Protein AF-A0A4R2RS10-F1 (afdb_monomer_lite)

Secondary structure (DSSP, 8-state):
-----------------------TTSPEEEEEPTT-SEEEEEEEE-SEEEEEEEEE--SS--EEEEEEETTEEEEEEEE-TT-EEEEEEEESS-EEEEEEEEESSTT---EEEEEEE---S-EEEEE-TT-SEEEEEEEEEEEEEEEEEEE-SSGGGTTEEEEEEETTS-EEEEEE--SSPEEEEEEEEEEEEEEEEE--TT---EEEEEEEGGGT--TT-

pLDDT: mean 74.83, std 20.36, range [26.73, 95.56]

Sequence (221 aa):
MLKKLSVTFAFALAVSSLGSMVLAADPIGTELGMNEKEHTEQVFIRGGEYDLKVKNDSFRSDVEYFIESNGVKVAEGKIQRGSSTTVSKTFKDRGRYTLGLRCVEDRGCKGAMTLTPTEQWDRWIEIGQGQKEHTENVFLRKDNYTVKVDSDGFGFRNKLKYFIADKDGKKIEEGEVGRDTKVITRELNGNYQFGLSCESERGCRGHMTIKGEHDGWGPNQ

Organism: NCBI:txid1544746

Foldseek 3Di:
DDDDDDDDDDDPDPPPPPPPPAQQQDWDKDKFDFQRQKDKDKDWDQFAKWKKKKAWQAPPFKKKKFKDDPNHTPDIDIGDHRDMDIDMDTDHDTGIMMIMMGTPDSRTTIMMITIGHPDDFKDKWKDDWPDFKDKDKDADAFAKKKKKKAFPQFAQVFFKKKFKAPPVRHTPDMDTHHHDIDIDIDGDHGIIMIMIGTPGPRGTIIMMIMGGCSPPPPPPD

Radius of gyration: 25.49 Å; chains: 1; bounding box: 60×58×73 Å

Structure (mmCIF, N/CA/C/O backbone):
data_AF-A0A4R2RS10-F1
#
_entry.id   AF-A0A4R2RS10-F1
#
loop_
_atom_site.group_PDB
_atom_site.id
_atom_site.type_symbol
_atom_site.label_atom_id
_atom_site.label_alt_id
_atom_site.label_comp_id
_atom_site.label_asym_id
_atom_site.label_entity_id
_atom_site.label_seq_id
_atom_site.pdbx_PDB_ins_code
_atom_site.Cartn_x
_atom_site.Cartn_y
_atom_site.Cartn_z
_atom_site.occupancy
_atom_site.B_iso_or_equiv
_atom_site.auth_seq_id
_atom_site.auth_comp_id
_atom_site.auth_asym_id
_atom_site.auth_atom_id
_atom_site.pdbx_PDB_model_num
ATOM 1 N N . MET A 1 1 ? 37.337 -45.445 -37.943 1.00 40.81 1 MET A N 1
ATOM 2 C CA . MET A 1 1 ? 36.748 -44.096 -38.095 1.00 40.81 1 MET A CA 1
ATOM 3 C C . MET A 1 1 ? 35.495 -44.026 -37.236 1.00 40.81 1 MET A C 1
ATOM 5 O O . MET A 1 1 ? 34.593 -44.830 -37.436 1.00 40.81 1 MET A O 1
ATOM 9 N N . LEU A 1 2 ? 35.503 -43.186 -36.197 1.00 31.34 2 LEU A N 1
ATOM 10 C CA . LEU A 1 2 ? 34.430 -43.108 -35.200 1.00 31.34 2 LEU A CA 1
ATOM 11 C C . LEU A 1 2 ? 33.164 -42.436 -35.762 1.00 31.34 2 LEU A C 1
ATOM 13 O O . LEU A 1 2 ? 33.237 -41.436 -36.470 1.00 31.34 2 LEU A O 1
ATOM 17 N N . LYS A 1 3 ? 32.019 -43.014 -35.381 1.00 37.22 3 LYS A N 1
ATOM 18 C CA . LYS A 1 3 ? 30.633 -42.606 -35.650 1.00 37.22 3 LYS A CA 1
ATOM 19 C C . LYS A 1 3 ? 30.328 -41.184 -35.158 1.00 37.22 3 LYS A C 1
ATOM 21 O O . LYS A 1 3 ? 30.739 -40.817 -34.061 1.00 37.22 3 LYS A O 1
ATOM 26 N N . LYS A 1 4 ? 29.449 -40.472 -35.869 1.00 28.41 4 LYS A N 1
ATOM 27 C CA . LYS A 1 4 ? 28.531 -39.504 -35.249 1.00 28.41 4 LYS A CA 1
ATOM 28 C C . LYS A 1 4 ? 27.101 -39.817 -35.689 1.00 28.41 4 LYS A C 1
ATOM 30 O O . LYS A 1 4 ? 26.696 -39.495 -36.799 1.00 28.41 4 LYS A O 1
ATOM 35 N N . LEU A 1 5 ? 26.376 -40.500 -34.800 1.00 29.61 5 LEU A N 1
ATOM 36 C CA . LEU A 1 5 ? 24.917 -40.489 -34.763 1.00 29.61 5 LEU A CA 1
ATOM 37 C C . LEU A 1 5 ? 24.488 -39.048 -34.465 1.00 29.61 5 LEU A C 1
ATOM 39 O O . LEU A 1 5 ? 24.917 -38.487 -33.458 1.00 29.61 5 LEU A O 1
ATOM 43 N N . SER A 1 6 ? 23.648 -38.466 -35.316 1.00 29.27 6 SER A N 1
ATOM 44 C CA . SER A 1 6 ? 22.924 -37.247 -34.967 1.00 29.27 6 SER A CA 1
ATOM 45 C C . SER A 1 6 ? 21.703 -37.664 -34.152 1.00 29.27 6 SER A C 1
ATOM 47 O O . SER A 1 6 ? 20.766 -38.249 -34.690 1.00 29.27 6 SER A O 1
ATOM 49 N N . VAL A 1 7 ? 21.760 -37.461 -32.837 1.00 29.22 7 VAL A N 1
ATOM 50 C CA . VAL A 1 7 ? 20.618 -37.651 -31.939 1.00 29.22 7 VAL A CA 1
ATOM 51 C C . VAL A 1 7 ? 19.905 -36.309 -31.836 1.00 29.22 7 VAL A C 1
ATOM 53 O O . VAL A 1 7 ? 20.446 -35.354 -31.283 1.00 29.22 7 VAL A O 1
ATOM 56 N N . THR A 1 8 ? 18.698 -36.230 -32.386 1.00 27.91 8 THR A N 1
ATOM 57 C CA . THR A 1 8 ? 17.794 -35.097 -32.189 1.00 27.91 8 THR A CA 1
ATOM 58 C C . THR A 1 8 ? 17.241 -35.166 -30.769 1.00 27.91 8 THR A C 1
ATOM 60 O O . THR A 1 8 ? 16.352 -35.963 -30.482 1.00 27.91 8 THR A O 1
ATOM 63 N N . PHE A 1 9 ? 17.775 -34.347 -29.865 1.00 27.00 9 PHE A N 1
ATOM 64 C CA . PHE A 1 9 ? 17.167 -34.119 -28.558 1.00 27.00 9 PHE A CA 1
ATOM 65 C C . PHE A 1 9 ? 16.122 -33.009 -28.682 1.00 27.00 9 PHE A C 1
ATOM 67 O O . PHE A 1 9 ? 16.456 -31.830 -28.776 1.00 27.00 9 PHE A O 1
ATOM 74 N N . ALA A 1 10 ? 14.846 -33.393 -28.678 1.00 28.94 10 ALA A N 1
ATOM 75 C CA . ALA A 1 10 ? 13.769 -32.482 -28.328 1.00 28.94 10 ALA A CA 1
ATOM 76 C C . ALA A 1 10 ? 13.825 -32.254 -26.810 1.00 28.94 10 ALA A C 1
ATOM 78 O O . ALA A 1 10 ? 13.489 -33.148 -26.038 1.00 28.94 10 ALA A O 1
ATOM 79 N N . PHE A 1 11 ? 14.266 -31.073 -26.381 1.00 28.12 11 PHE A N 1
ATOM 80 C CA . PHE A 1 11 ? 14.072 -30.608 -25.010 1.00 28.12 11 PHE A CA 1
ATOM 81 C C . PHE A 1 11 ? 12.975 -29.546 -25.014 1.00 28.12 11 PHE A C 1
ATOM 83 O O . PHE A 1 11 ? 13.225 -28.352 -25.150 1.00 28.12 11 PHE A O 1
ATOM 90 N N . ALA A 1 12 ? 11.733 -30.008 -24.874 1.00 31.78 12 ALA A N 1
ATOM 91 C CA . ALA A 1 12 ? 10.682 -29.194 -24.292 1.00 31.78 12 ALA A CA 1
ATOM 92 C C . ALA A 1 12 ? 10.922 -29.176 -22.777 1.00 31.78 12 ALA A C 1
ATOM 94 O O . ALA A 1 12 ? 10.564 -30.116 -22.073 1.00 31.78 12 ALA A O 1
ATOM 95 N N . LEU A 1 13 ? 11.565 -28.122 -22.279 1.00 26.73 13 LEU A N 1
ATOM 96 C CA . LEU A 1 13 ? 11.486 -27.750 -20.870 1.00 26.73 13 LEU A CA 1
ATOM 97 C C . LEU A 1 13 ? 10.638 -26.488 -20.788 1.00 26.73 13 LEU A C 1
ATOM 99 O O . LEU A 1 13 ? 11.136 -25.368 -20.850 1.00 26.73 13 LEU A O 1
ATOM 103 N N . ALA A 1 14 ? 9.331 -26.697 -20.648 1.00 28.53 14 ALA A N 1
ATOM 104 C CA . ALA A 1 14 ? 8.496 -25.738 -19.954 1.00 28.53 14 ALA A CA 1
ATOM 105 C C . ALA A 1 14 ? 8.989 -25.715 -18.503 1.00 28.53 14 ALA A C 1
ATOM 107 O O . ALA A 1 14 ? 8.623 -26.567 -17.695 1.00 28.53 14 ALA A O 1
ATOM 108 N N . VAL A 1 15 ? 9.876 -24.774 -18.183 1.00 27.42 15 VAL A N 1
ATOM 109 C CA . VAL A 1 15 ? 10.117 -24.413 -16.790 1.00 27.42 15 VAL A CA 1
ATOM 110 C C . VAL A 1 15 ? 8.890 -23.619 -16.371 1.00 27.42 15 VAL A C 1
ATOM 112 O O . VAL A 1 15 ? 8.816 -22.407 -16.548 1.00 27.42 15 VAL A O 1
ATOM 115 N N . SER A 1 16 ? 7.884 -24.322 -15.856 1.00 30.80 16 SER A N 1
ATOM 116 C CA . SER A 1 16 ? 6.945 -23.717 -14.927 1.00 30.80 16 SER A CA 1
ATOM 117 C C . SER A 1 16 ? 7.767 -23.339 -13.699 1.00 30.80 16 SER A C 1
ATOM 119 O O . SER A 1 16 ? 7.963 -24.168 -12.804 1.00 30.80 16 SER A O 1
ATOM 121 N N . SER A 1 17 ? 8.326 -22.127 -13.681 1.00 28.34 17 SER A N 1
ATOM 122 C CA . SER A 1 17 ? 8.802 -21.573 -12.427 1.00 28.34 17 SER A CA 1
ATOM 123 C C . SER A 1 17 ? 7.561 -21.443 -11.557 1.00 28.34 17 SER A C 1
ATOM 125 O O . SER A 1 17 ? 6.634 -20.680 -11.825 1.00 28.34 17 SER A O 1
ATOM 127 N N . LEU A 1 18 ? 7.505 -22.311 -10.552 1.00 27.84 18 LEU A N 1
ATOM 128 C CA . LEU A 1 18 ? 6.747 -22.070 -9.344 1.00 27.84 18 LEU A CA 1
ATOM 129 C C . LEU A 1 18 ? 7.094 -20.642 -8.942 1.00 27.84 18 LEU A C 1
ATOM 131 O O . LEU A 1 18 ? 8.232 -20.374 -8.559 1.00 27.84 18 LEU A O 1
ATOM 135 N N . GLY A 1 19 ? 6.155 -19.721 -9.156 1.00 27.72 19 GLY A N 1
ATOM 136 C CA . GLY A 1 19 ? 6.302 -18.355 -8.699 1.00 27.72 19 GLY A CA 1
ATOM 137 C C . GLY A 1 19 ? 6.546 -18.437 -7.206 1.00 27.72 19 GLY A C 1
ATOM 138 O O . GLY A 1 19 ? 5.650 -18.833 -6.459 1.00 27.72 19 GLY A O 1
ATOM 139 N N . SER A 1 20 ? 7.779 -18.146 -6.795 1.00 27.61 20 SER A N 1
ATOM 140 C CA . SER A 1 20 ? 8.106 -17.855 -5.411 1.00 27.61 20 SER A CA 1
ATOM 141 C C . SER A 1 20 ? 7.024 -16.910 -4.911 1.00 27.61 20 SER A C 1
ATOM 143 O O . SER A 1 20 ? 6.806 -15.853 -5.504 1.00 27.61 20 SER A O 1
ATOM 145 N N . MET A 1 21 ? 6.266 -17.329 -3.900 1.00 27.88 21 MET A N 1
ATOM 146 C CA . MET A 1 21 ? 5.293 -16.449 -3.269 1.00 27.88 21 MET A CA 1
ATOM 147 C C . MET A 1 21 ? 6.092 -15.368 -2.548 1.00 27.88 21 MET A C 1
ATOM 149 O O . MET A 1 21 ? 6.578 -15.576 -1.441 1.00 27.88 21 MET A O 1
ATOM 153 N N . VAL A 1 22 ? 6.292 -14.256 -3.249 1.00 30.61 22 VAL A N 1
ATOM 154 C CA . VAL A 1 22 ? 6.903 -13.026 -2.756 1.00 30.61 22 VAL A CA 1
ATOM 155 C C . VAL A 1 22 ? 6.091 -12.570 -1.538 1.00 30.61 22 VAL A C 1
ATOM 157 O O . VAL A 1 22 ? 4.871 -12.389 -1.637 1.00 30.61 22 VAL A O 1
ATOM 160 N N . LEU A 1 23 ? 6.742 -12.466 -0.374 1.00 30.64 23 LEU A N 1
ATOM 161 C CA . LEU A 1 23 ? 6.121 -11.953 0.847 1.00 30.64 23 LEU A CA 1
ATOM 162 C C . LEU A 1 23 ? 5.748 -10.482 0.617 1.00 30.64 23 LEU A C 1
ATOM 164 O O . LEU A 1 23 ? 6.397 -9.776 -0.144 1.00 30.64 23 LEU A O 1
ATOM 168 N N . ALA A 1 24 ? 4.677 -9.999 1.245 1.00 39.53 24 ALA A N 1
ATOM 169 C CA . ALA A 1 24 ? 4.054 -8.709 0.917 1.00 39.53 24 ALA A CA 1
ATOM 170 C C . ALA A 1 24 ? 4.913 -7.455 1.214 1.00 39.53 24 ALA A C 1
ATOM 172 O O . ALA A 1 24 ? 4.493 -6.349 0.875 1.00 39.53 24 ALA A O 1
ATOM 173 N N . ALA A 1 25 ? 6.103 -7.630 1.799 1.00 46.69 25 ALA A N 1
ATOM 174 C CA . ALA A 1 25 ? 7.108 -6.588 2.015 1.00 46.69 25 ALA A CA 1
ATOM 175 C C . ALA A 1 25 ? 8.283 -6.654 1.021 1.00 46.69 25 ALA A C 1
ATOM 177 O O . ALA A 1 25 ? 9.116 -5.747 0.997 1.00 46.69 25 ALA A O 1
ATOM 178 N N . ASP A 1 26 ? 8.371 -7.711 0.212 1.00 51.88 26 ASP A N 1
ATOM 179 C CA . ASP A 1 26 ? 9.492 -7.882 -0.694 1.00 51.88 26 ASP A CA 1
ATOM 180 C C . ASP A 1 26 ? 9.306 -6.994 -1.934 1.00 51.88 26 ASP A C 1
ATOM 182 O O . ASP A 1 26 ? 8.221 -6.967 -2.530 1.00 51.88 26 ASP A O 1
ATOM 186 N N . PRO A 1 27 ? 10.354 -6.263 -2.343 1.00 62.50 27 PRO A N 1
ATOM 187 C CA . PRO A 1 27 ? 10.334 -5.500 -3.576 1.00 62.50 27 PRO A CA 1
ATOM 188 C C . PRO A 1 27 ? 9.952 -6.398 -4.758 1.00 62.50 27 PRO A C 1
ATOM 190 O O . PRO A 1 27 ? 10.618 -7.395 -5.032 1.00 62.50 27 PRO A O 1
ATOM 193 N N . ILE A 1 28 ? 8.900 -6.025 -5.487 1.00 81.44 28 ILE A N 1
ATOM 194 C CA . ILE A 1 28 ? 8.504 -6.715 -6.717 1.00 81.44 28 ILE A CA 1
ATOM 195 C C . ILE A 1 28 ? 9.158 -5.974 -7.871 1.00 81.44 28 ILE A C 1
ATOM 197 O O . ILE A 1 28 ? 8.987 -4.766 -8.008 1.00 81.44 28 ILE A O 1
ATOM 201 N N . GLY A 1 29 ? 9.912 -6.657 -8.717 1.00 83.19 29 GLY A N 1
ATOM 202 C CA . GLY A 1 29 ? 10.703 -5.972 -9.723 1.00 83.19 29 GLY A CA 1
ATOM 203 C C . GLY A 1 29 ? 11.093 -6.865 -10.870 1.00 83.19 29 GLY A C 1
ATOM 204 O O . GLY A 1 29 ? 10.856 -8.060 -10.828 1.00 83.19 29 GLY A O 1
ATOM 205 N N . THR A 1 30 ? 11.688 -6.246 -11.877 1.00 87.38 30 THR A N 1
ATOM 206 C CA . THR A 1 30 ? 12.171 -6.910 -13.076 1.00 87.38 30 THR A CA 1
ATOM 207 C C . THR A 1 30 ? 13.555 -6.370 -13.423 1.00 87.38 30 THR A C 1
ATOM 209 O O . THR A 1 30 ? 13.845 -5.187 -13.199 1.00 87.38 30 THR A O 1
ATOM 212 N N . GLU A 1 31 ? 14.428 -7.224 -13.947 1.00 89.25 31 GLU A N 1
ATOM 213 C CA . GLU A 1 31 ? 15.798 -6.864 -14.309 1.00 89.25 31 GLU A CA 1
ATOM 214 C C . GLU A 1 31 ? 16.059 -7.157 -15.783 1.00 89.25 31 GLU A C 1
ATOM 216 O O . GLU A 1 31 ? 15.634 -8.175 -16.318 1.00 89.25 31 GLU A O 1
ATOM 221 N N . LEU A 1 32 ? 16.784 -6.252 -16.435 1.00 86.19 32 LEU A N 1
ATOM 222 C CA . LEU A 1 32 ? 17.225 -6.389 -17.816 1.00 86.19 32 LEU A CA 1
ATOM 223 C C . LEU A 1 32 ? 18.707 -6.770 -17.832 1.00 86.19 32 LEU A C 1
ATOM 225 O O . LEU A 1 32 ? 19.557 -6.021 -17.327 1.00 86.19 32 LEU A O 1
ATOM 229 N N . GLY A 1 33 ? 19.009 -7.935 -18.404 1.00 82.12 33 GLY A N 1
ATOM 230 C CA . GLY A 1 33 ? 20.357 -8.486 -18.485 1.00 82.12 33 GLY A CA 1
ATOM 231 C C . GLY A 1 33 ? 21.221 -7.841 -19.573 1.00 82.12 33 GLY A C 1
ATOM 232 O O . GLY A 1 33 ? 20.732 -7.269 -20.546 1.00 82.12 33 GLY A O 1
ATOM 233 N N . MET A 1 34 ? 22.549 -7.972 -19.447 1.00 76.06 34 MET A N 1
ATOM 234 C CA . MET A 1 34 ? 23.472 -7.492 -20.484 1.00 76.06 34 MET A CA 1
ATOM 235 C C . MET A 1 34 ? 23.189 -8.179 -21.827 1.00 76.06 34 MET A C 1
ATOM 237 O O . MET A 1 34 ? 23.193 -9.404 -21.913 1.00 76.06 34 MET A O 1
ATOM 241 N N . ASN A 1 35 ? 23.060 -7.369 -22.882 1.00 80.12 35 ASN A N 1
ATOM 242 C CA . ASN A 1 35 ? 22.734 -7.767 -24.263 1.00 80.12 35 ASN A CA 1
ATOM 243 C C . ASN A 1 35 ? 21.263 -8.140 -24.515 1.00 80.12 35 ASN A C 1
ATOM 245 O O . ASN A 1 35 ? 20.925 -8.484 -25.646 1.00 80.12 35 ASN A O 1
ATOM 249 N N . GLU A 1 36 ? 20.383 -8.018 -23.523 1.00 83.81 36 GLU A N 1
ATOM 250 C CA . GLU A 1 36 ? 18.942 -8.046 -23.760 1.00 83.81 36 GLU A CA 1
ATOM 251 C C . GLU A 1 36 ? 18.479 -6.662 -24.218 1.00 83.81 36 GLU A C 1
ATOM 253 O O . GLU A 1 36 ? 18.879 -5.650 -23.648 1.00 83.81 36 GLU A O 1
ATOM 258 N N . LYS A 1 37 ? 17.662 -6.604 -25.274 1.00 87.94 37 LYS A N 1
ATOM 259 C CA . LYS A 1 37 ? 17.101 -5.340 -25.776 1.00 87.94 37 LYS A CA 1
ATOM 260 C C . LYS A 1 37 ? 15.878 -4.906 -24.976 1.00 87.94 37 LYS A C 1
ATOM 262 O O . LYS A 1 37 ? 15.651 -3.712 -24.808 1.00 87.94 37 LYS A O 1
ATOM 267 N N . GLU A 1 38 ? 15.102 -5.869 -24.501 1.00 92.00 38 GLU A N 1
ATOM 268 C CA . GLU A 1 38 ? 13.868 -5.653 -23.761 1.00 92.00 38 GLU A CA 1
ATOM 269 C C . GLU A 1 38 ? 13.595 -6.862 -22.869 1.00 92.00 38 GLU A C 1
ATOM 271 O O . GLU A 1 38 ? 13.867 -7.996 -23.267 1.00 92.00 38 GLU A O 1
ATOM 276 N N . HIS A 1 39 ? 13.062 -6.610 -21.679 1.00 92.94 39 HIS A N 1
ATOM 277 C CA . HIS A 1 39 ? 12.635 -7.635 -20.740 1.00 92.94 39 HIS A CA 1
ATOM 278 C C . HIS A 1 39 ? 11.341 -7.185 -20.070 1.00 92.94 39 HIS A C 1
ATOM 280 O O . HIS A 1 39 ? 11.181 -6.010 -19.725 1.00 92.94 39 HIS A O 1
ATOM 286 N N . THR A 1 40 ? 10.415 -8.127 -19.905 1.00 93.44 40 THR A N 1
ATOM 287 C CA . THR A 1 40 ? 9.107 -7.873 -19.306 1.00 93.44 40 THR A CA 1
ATOM 288 C C . THR A 1 40 ? 8.734 -8.964 -18.325 1.00 93.44 40 THR A C 1
ATOM 290 O O . THR A 1 40 ? 8.921 -10.146 -18.617 1.00 93.44 40 THR A O 1
ATOM 293 N N . GLU A 1 41 ? 8.078 -8.578 -17.240 1.00 90.38 41 GLU A N 1
ATOM 294 C CA . GLU A 1 41 ? 7.593 -9.492 -16.217 1.00 90.38 41 GLU A CA 1
ATOM 295 C C . GLU A 1 41 ? 6.149 -9.166 -15.838 1.00 90.38 41 GLU A C 1
ATOM 297 O O . GLU A 1 41 ? 5.781 -8.005 -15.638 1.00 90.38 41 GLU A O 1
ATOM 302 N N . GLN A 1 42 ? 5.309 -10.201 -15.744 1.00 88.00 42 GLN A N 1
ATOM 303 C CA . GLN A 1 42 ? 3.967 -10.038 -15.196 1.00 88.00 42 GLN A CA 1
ATOM 304 C C . GLN A 1 42 ? 4.016 -10.088 -13.680 1.00 88.00 42 GLN A C 1
ATOM 306 O O . GLN A 1 42 ? 4.422 -11.087 -13.092 1.00 88.00 42 GLN A O 1
ATOM 311 N N . VAL A 1 43 ? 3.487 -9.044 -13.058 1.00 82.88 43 VAL A N 1
ATOM 312 C CA . VAL A 1 43 ? 3.406 -8.924 -11.609 1.00 82.88 43 VAL A CA 1
ATOM 313 C C . VAL A 1 43 ? 1.969 -8.682 -11.184 1.00 82.88 43 VAL A C 1
ATOM 315 O O . VAL A 1 43 ? 1.167 -8.095 -11.914 1.00 82.88 43 VAL A O 1
ATOM 318 N N . PHE A 1 44 ? 1.620 -9.130 -9.985 1.00 76.94 44 PHE A N 1
ATOM 319 C CA . PHE A 1 44 ? 0.323 -8.830 -9.398 1.00 76.94 44 PHE A CA 1
ATOM 320 C C . PHE A 1 44 ? 0.455 -7.645 -8.440 1.00 76.94 44 PHE A C 1
ATOM 322 O O . PHE A 1 44 ? 1.065 -7.768 -7.380 1.00 76.94 44 PHE A O 1
ATOM 329 N N . ILE A 1 45 ? -0.128 -6.501 -8.801 1.00 75.75 45 ILE A N 1
ATOM 330 C CA . ILE A 1 45 ? -0.119 -5.293 -7.970 1.00 75.75 45 ILE A CA 1
ATOM 331 C C . ILE A 1 45 ? -1.431 -5.223 -7.201 1.00 75.75 45 ILE A C 1
ATOM 333 O O . ILE A 1 45 ? -2.521 -5.368 -7.762 1.00 75.75 45 ILE A O 1
ATOM 337 N N . ARG A 1 46 ? -1.328 -4.994 -5.891 1.00 64.19 46 ARG A N 1
ATOM 338 C CA . ARG A 1 46 ? -2.471 -5.034 -4.972 1.00 64.19 46 ARG A CA 1
ATOM 339 C C . ARG A 1 46 ? -3.266 -3.732 -4.944 1.00 64.19 46 ARG A C 1
ATOM 341 O O . ARG A 1 46 ? -4.301 -3.721 -4.288 1.00 64.19 46 ARG A O 1
ATOM 348 N N . GLY A 1 47 ? -2.842 -2.706 -5.691 1.00 64.88 47 GLY A N 1
ATOM 349 C CA . GLY A 1 47 ? -3.330 -1.323 -5.648 1.00 64.88 47 GLY A CA 1
ATOM 350 C C . GLY A 1 47 ? -2.771 -0.549 -4.445 1.00 64.88 47 GLY A C 1
ATOM 351 O O . GLY A 1 47 ? -2.301 -1.163 -3.496 1.00 64.88 47 GLY A O 1
ATOM 352 N N . GLY A 1 48 ? -2.834 0.781 -4.471 1.00 68.94 48 GLY A N 1
ATOM 353 C CA . GLY A 1 48 ? -2.204 1.648 -3.464 1.00 68.94 48 GLY A CA 1
ATOM 354 C C . GLY A 1 48 ? -0.952 2.346 -3.991 1.00 68.94 48 GLY A C 1
ATOM 355 O O . GLY A 1 48 ? -0.695 2.333 -5.196 1.00 68.94 48 GLY A O 1
ATOM 356 N N . GLU A 1 49 ? -0.216 3.005 -3.104 1.00 78.06 49 GLU A N 1
ATOM 357 C CA . GLU A 1 49 ? 0.996 3.752 -3.442 1.00 78.06 49 GLU A CA 1
ATOM 358 C C . GLU A 1 49 ? 2.252 2.875 -3.313 1.00 78.06 49 GLU A C 1
ATOM 360 O O . GLU A 1 49 ? 2.382 2.058 -2.400 1.00 78.06 49 GLU A O 1
ATOM 365 N N . TYR A 1 50 ? 3.136 2.992 -4.300 1.00 84.06 50 TYR A N 1
ATOM 366 C CA . TYR A 1 50 ? 4.378 2.238 -4.418 1.00 84.06 50 TYR A CA 1
ATOM 367 C C . TYR A 1 50 ? 5.509 3.180 -4.814 1.00 84.06 50 TYR A C 1
ATOM 369 O O . TYR A 1 50 ? 5.348 3.982 -5.729 1.00 84.06 50 TYR A O 1
ATOM 377 N N . ASP A 1 51 ? 6.675 3.031 -4.204 1.00 86.88 51 ASP A N 1
ATOM 378 C CA . ASP A 1 51 ? 7.906 3.634 -4.679 1.00 86.88 51 ASP A CA 1
ATOM 379 C C . ASP A 1 51 ? 8.443 2.794 -5.831 1.00 86.88 51 ASP A C 1
ATOM 381 O O . ASP A 1 51 ? 8.868 1.647 -5.670 1.00 86.88 51 ASP A O 1
ATOM 385 N N . LEU A 1 52 ? 8.408 3.382 -7.021 1.00 91.75 52 LEU A N 1
ATOM 386 C CA . LEU A 1 52 ? 9.023 2.857 -8.223 1.00 91.75 52 LEU A CA 1
ATOM 387 C C . LEU A 1 52 ? 10.472 3.327 -8.284 1.00 91.75 52 LEU A C 1
ATOM 389 O O . LEU A 1 52 ? 10.758 4.478 -8.616 1.00 91.75 52 LEU A O 1
ATOM 393 N N . LYS A 1 53 ? 11.398 2.417 -8.016 1.00 93.19 53 LYS A N 1
ATOM 394 C CA . LYS A 1 53 ? 12.826 2.633 -8.208 1.00 93.19 53 LYS A CA 1
ATOM 395 C C . LYS A 1 53 ? 13.260 2.049 -9.543 1.00 93.19 53 LYS A C 1
ATOM 397 O O . LYS A 1 53 ? 13.068 0.864 -9.795 1.00 93.19 53 LYS A O 1
ATOM 402 N N . VAL A 1 54 ? 13.893 2.861 -10.381 1.00 92.62 54 VAL A N 1
ATOM 403 C CA . VAL A 1 54 ? 14.477 2.414 -11.651 1.00 92.62 54 VAL A CA 1
ATOM 404 C C . VAL A 1 54 ? 15.953 2.771 -11.663 1.00 92.62 54 VAL A C 1
ATOM 406 O O . VAL A 1 54 ? 16.336 3.917 -11.425 1.00 92.62 54 VAL A O 1
ATOM 409 N N . LYS A 1 55 ? 16.795 1.781 -11.938 1.00 94.25 55 LYS A N 1
ATOM 410 C CA . LYS A 1 55 ? 18.249 1.897 -11.984 1.00 94.25 55 LYS A CA 1
ATOM 411 C C . LYS A 1 55 ? 18.743 1.532 -13.375 1.00 94.25 55 LYS A C 1
ATOM 413 O O . LYS A 1 55 ? 18.393 0.478 -13.899 1.00 94.25 55 LYS A O 1
ATOM 418 N N . ASN A 1 56 ? 19.586 2.382 -13.947 1.00 92.81 56 ASN A N 1
ATOM 419 C CA . ASN A 1 56 ? 20.311 2.100 -15.173 1.00 92.81 56 ASN A CA 1
ATOM 420 C C . ASN A 1 56 ? 21.804 1.950 -14.855 1.00 92.81 56 ASN A C 1
ATOM 422 O O . ASN A 1 56 ? 22.537 2.931 -14.742 1.00 92.81 56 ASN A O 1
ATOM 426 N N . ASP A 1 57 ? 22.246 0.699 -14.739 1.00 89.81 57 ASP A N 1
ATOM 427 C CA . ASP A 1 57 ? 23.649 0.337 -14.519 1.00 89.81 57 ASP A CA 1
ATOM 428 C C . ASP A 1 57 ? 24.453 0.261 -15.828 1.00 89.81 57 ASP A C 1
ATOM 430 O O . ASP A 1 57 ? 25.637 -0.082 -15.825 1.00 89.81 57 ASP A O 1
ATOM 434 N N . SER A 1 58 ? 23.834 0.568 -16.971 1.00 84.69 58 SER A N 1
ATOM 435 C CA . SER A 1 58 ? 24.540 0.672 -18.242 1.00 84.69 58 SER A CA 1
ATOM 436 C C . SER A 1 58 ? 25.366 1.950 -18.301 1.00 84.69 58 SER A C 1
ATOM 438 O O . SER A 1 58 ? 24.882 3.037 -18.002 1.00 84.69 58 SER A O 1
ATOM 440 N N . PHE A 1 59 ? 26.591 1.838 -18.813 1.00 80.75 59 PHE A N 1
ATOM 441 C CA . PHE A 1 59 ? 27.397 2.983 -19.259 1.00 80.75 59 PHE A CA 1
ATOM 442 C C . PHE A 1 59 ? 27.255 3.251 -20.763 1.00 80.75 59 PHE A C 1
ATOM 444 O O . PHE A 1 59 ? 27.842 4.193 -21.292 1.00 80.75 59 PHE A O 1
ATOM 451 N N . ARG A 1 60 ? 26.518 2.394 -21.480 1.00 82.69 60 ARG A N 1
ATOM 452 C CA . ARG A 1 60 ? 26.520 2.349 -22.949 1.00 82.69 60 ARG A CA 1
ATOM 453 C C . ARG A 1 60 ? 25.239 2.872 -23.578 1.00 82.69 60 ARG A C 1
ATOM 455 O O . ARG A 1 60 ? 25.319 3.362 -24.699 1.00 82.69 60 ARG A O 1
ATOM 462 N N . SER A 1 61 ? 24.118 2.791 -22.864 1.00 89.00 61 SER A N 1
ATOM 463 C CA . SER A 1 61 ? 22.783 3.138 -23.354 1.00 89.00 61 SER A CA 1
ATOM 464 C C . SER A 1 61 ? 21.909 3.665 -22.222 1.00 89.00 61 SER A C 1
ATOM 466 O O . SER A 1 61 ? 22.032 3.239 -21.072 1.00 89.00 61 SER A O 1
ATOM 468 N N . ASP A 1 62 ? 20.972 4.534 -22.571 1.00 92.88 62 ASP A N 1
ATOM 469 C CA . ASP A 1 62 ? 19.829 4.830 -21.716 1.00 92.88 62 ASP A CA 1
ATOM 470 C C . ASP A 1 62 ? 18.883 3.618 -21.641 1.00 92.88 62 ASP A C 1
ATOM 472 O O . ASP A 1 62 ? 18.932 2.722 -22.496 1.00 92.88 62 ASP A O 1
ATOM 476 N N . VAL A 1 63 ? 18.020 3.610 -20.627 1.00 92.81 63 VAL A N 1
ATOM 477 C CA . VAL A 1 63 ? 16.995 2.584 -20.405 1.00 92.81 63 VAL A CA 1
ATOM 478 C C . VAL A 1 63 ? 15.639 3.262 -20.304 1.00 92.81 63 VAL A C 1
ATOM 480 O O . VAL A 1 63 ? 15.489 4.261 -19.605 1.00 92.81 63 VAL A O 1
ATOM 483 N N . GLU A 1 64 ? 14.647 2.719 -20.990 1.00 94.56 64 GLU A N 1
ATOM 484 C CA . GLU A 1 64 ? 13.244 3.067 -20.809 1.00 94.56 64 GLU A CA 1
ATOM 485 C C . GLU A 1 64 ? 12.585 2.058 -19.876 1.00 94.56 64 GLU A C 1
ATOM 487 O O . GLU A 1 64 ? 12.872 0.863 -19.948 1.00 94.56 64 GLU A O 1
ATOM 492 N N . TYR A 1 65 ? 11.699 2.543 -19.014 1.00 94.75 65 TYR A N 1
ATOM 493 C CA . TYR A 1 65 ? 10.815 1.702 -18.223 1.00 94.75 65 TYR A CA 1
ATOM 494 C C . TYR A 1 65 ? 9.368 1.946 -18.630 1.00 94.75 65 TYR A C 1
ATOM 496 O O . TYR A 1 65 ? 9.004 3.056 -19.029 1.00 94.75 65 TYR A O 1
ATOM 504 N N . PHE A 1 66 ? 8.534 0.924 -18.491 1.00 95.19 66 PHE A N 1
ATOM 505 C CA . PHE A 1 66 ? 7.094 1.049 -18.650 1.00 95.19 66 PHE A CA 1
ATOM 506 C C . PHE A 1 66 ? 6.348 0.102 -17.716 1.00 95.19 66 PHE A C 1
ATOM 508 O O . PHE A 1 66 ? 6.855 -0.940 -17.302 1.00 95.19 66 PHE A O 1
ATOM 515 N N . ILE A 1 67 ? 5.125 0.496 -17.378 1.00 95.12 67 ILE A N 1
ATOM 516 C CA . ILE A 1 67 ? 4.174 -0.314 -16.631 1.00 95.12 67 ILE A CA 1
ATOM 517 C C . ILE A 1 67 ? 2.867 -0.305 -17.404 1.00 95.12 67 ILE A C 1
ATOM 519 O O . ILE A 1 67 ? 2.322 0.763 -17.692 1.00 95.12 67 ILE A O 1
ATOM 523 N N . GLU A 1 68 ? 2.350 -1.486 -17.717 1.00 95.56 68 GLU A N 1
ATOM 524 C CA . GLU A 1 68 ? 1.114 -1.656 -18.475 1.00 95.56 68 GLU A CA 1
ATOM 525 C C . GLU A 1 68 ? 0.052 -2.403 -17.675 1.00 95.56 68 GLU A C 1
ATOM 527 O O . GLU A 1 68 ? 0.352 -3.333 -16.929 1.00 95.56 68 GLU A O 1
ATOM 532 N N . SER A 1 69 ? -1.209 -2.031 -17.877 1.00 91.50 69 SER A N 1
ATOM 533 C CA . SER A 1 69 ? -2.376 -2.795 -17.437 1.00 91.50 69 SER A CA 1
ATOM 534 C C . SER A 1 69 ? -3.222 -3.127 -18.657 1.00 91.50 69 SER A C 1
ATOM 536 O O . SER A 1 69 ? -3.629 -2.222 -19.381 1.00 91.50 69 SER A O 1
ATOM 538 N N . ASN A 1 70 ? -3.459 -4.416 -18.918 1.00 88.62 70 ASN A N 1
ATOM 539 C CA . ASN A 1 70 ? -4.204 -4.884 -20.097 1.00 88.62 70 ASN A CA 1
ATOM 540 C C . ASN A 1 70 ? -3.703 -4.278 -21.431 1.00 88.62 70 ASN A C 1
ATOM 542 O O . ASN A 1 70 ? -4.505 -3.907 -22.286 1.00 88.62 70 ASN A O 1
ATOM 546 N N . GLY A 1 71 ? -2.381 -4.142 -21.592 1.00 88.38 71 GLY A N 1
ATOM 547 C CA . GLY A 1 71 ? -1.746 -3.568 -22.790 1.00 88.38 71 GLY A CA 1
ATOM 548 C C . GLY A 1 71 ? -1.815 -2.040 -22.895 1.00 88.38 71 GLY A C 1
ATOM 549 O O . GLY A 1 71 ? -1.413 -1.477 -23.909 1.00 88.38 71 GLY A O 1
ATOM 550 N N . VAL A 1 72 ? -2.322 -1.351 -21.869 1.00 92.00 72 VAL A N 1
ATOM 551 C CA . VAL A 1 72 ? -2.340 0.114 -21.801 1.00 92.00 72 VAL A CA 1
ATOM 552 C C . VAL A 1 72 ? -1.235 0.590 -20.871 1.00 92.00 72 VAL A C 1
ATOM 554 O O . VAL A 1 72 ? -1.212 0.217 -19.695 1.00 92.00 72 VAL A O 1
ATOM 557 N N . LYS A 1 73 ? -0.345 1.452 -21.373 1.00 93.69 73 LYS A N 1
ATOM 558 C CA . LYS A 1 73 ? 0.695 2.095 -20.563 1.00 93.69 73 LYS A CA 1
ATOM 559 C C . LYS A 1 73 ? 0.068 2.989 -19.499 1.00 93.69 73 LYS A C 1
ATOM 561 O O . LYS A 1 73 ? -0.628 3.953 -19.807 1.00 93.69 73 LYS A O 1
ATOM 566 N N . VAL A 1 74 ? 0.337 2.669 -18.237 1.00 92.00 74 VAL A N 1
ATOM 567 C CA . VAL A 1 74 ? -0.094 3.449 -17.069 1.00 92.00 74 VAL A CA 1
ATOM 568 C C . VAL A 1 74 ? 1.053 4.241 -16.445 1.00 92.00 74 VAL A C 1
ATOM 570 O O . VAL A 1 74 ? 0.801 5.173 -15.680 1.00 92.00 74 VAL A O 1
ATOM 573 N N . ALA A 1 75 ? 2.302 3.884 -16.740 1.00 92.31 75 ALA A N 1
ATOM 574 C CA . ALA A 1 75 ? 3.494 4.667 -16.432 1.00 92.31 75 ALA A CA 1
ATOM 575 C C . ALA A 1 75 ? 4.590 4.360 -17.452 1.00 92.31 75 ALA A C 1
ATOM 577 O O . ALA A 1 75 ? 4.703 3.224 -17.906 1.00 92.31 75 ALA A O 1
ATOM 578 N N . GL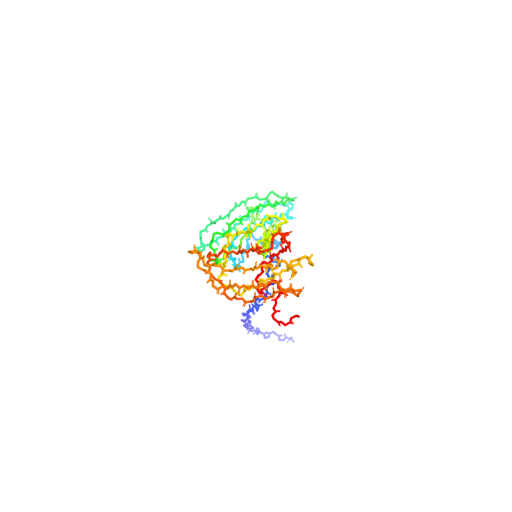U A 1 76 ? 5.412 5.351 -17.771 1.00 95.38 76 GLU A N 1
ATOM 579 C CA . GLU A 1 76 ? 6.625 5.163 -18.556 1.00 95.38 76 GLU A CA 1
ATOM 580 C C . GLU A 1 76 ? 7.621 6.287 -18.287 1.00 95.38 76 GLU A C 1
ATOM 582 O O . GLU A 1 76 ? 7.259 7.362 -17.801 1.00 95.38 76 GLU A O 1
ATOM 587 N N . GLY A 1 77 ? 8.879 6.043 -18.624 1.00 94.50 77 GLY A N 1
ATOM 588 C CA . GLY A 1 77 ? 9.908 7.063 -18.566 1.00 94.50 77 GLY A CA 1
ATOM 589 C C . GLY A 1 77 ? 11.248 6.557 -19.065 1.00 94.50 77 GLY A C 1
ATOM 590 O O . GLY A 1 77 ? 11.418 5.383 -19.391 1.00 94.50 77 GLY A O 1
ATOM 591 N N . LYS A 1 78 ? 12.218 7.468 -19.117 1.00 94.75 78 LYS A N 1
ATOM 592 C CA . LYS A 1 78 ? 13.567 7.202 -19.610 1.00 94.75 78 LYS A CA 1
ATOM 593 C C . LYS A 1 78 ? 14.599 7.597 -18.563 1.00 94.75 78 LYS A C 1
ATOM 595 O O . LYS A 1 78 ? 14.560 8.705 -18.035 1.00 94.75 78 LYS A O 1
ATOM 600 N N . ILE A 1 79 ? 15.533 6.693 -18.297 1.00 93.44 79 ILE A N 1
ATOM 601 C CA . ILE A 1 79 ? 16.600 6.831 -17.310 1.00 93.44 79 ILE A CA 1
ATOM 602 C C . ILE A 1 79 ? 17.939 6.888 -18.033 1.00 93.44 79 ILE A C 1
ATOM 604 O O . ILE A 1 79 ? 18.306 5.981 -18.790 1.00 93.44 79 ILE A O 1
ATOM 608 N N . GLN A 1 80 ? 18.679 7.966 -17.785 1.00 93.94 80 GLN A N 1
ATOM 609 C CA . GLN A 1 80 ? 19.993 8.165 -18.381 1.00 93.94 80 GLN A CA 1
ATOM 610 C C . GLN A 1 80 ? 20.969 7.080 -17.920 1.00 93.94 80 GLN A C 1
ATOM 612 O O . GLN A 1 80 ? 20.883 6.576 -16.797 1.00 93.94 80 GLN A O 1
ATOM 617 N N . ARG A 1 81 ? 21.911 6.719 -18.787 1.00 90.81 81 ARG A N 1
ATOM 618 C CA . ARG A 1 81 ? 23.019 5.812 -18.448 1.00 90.81 81 ARG A CA 1
ATOM 619 C C . ARG A 1 81 ? 23.730 6.195 -17.141 1.00 90.81 81 ARG A C 1
ATOM 621 O O . ARG A 1 81 ? 24.013 7.369 -16.908 1.00 90.81 81 ARG A O 1
ATOM 628 N N . GLY A 1 82 ? 24.029 5.202 -16.306 1.00 88.50 82 GLY A N 1
ATOM 629 C CA . GLY A 1 82 ? 24.715 5.377 -15.022 1.00 88.50 82 GLY A CA 1
ATOM 630 C C . GLY A 1 82 ? 23.911 6.123 -13.954 1.00 88.50 82 GLY A C 1
ATOM 631 O O . GLY A 1 82 ? 24.505 6.607 -12.992 1.00 88.50 82 GLY A O 1
ATOM 632 N N . SER A 1 83 ? 22.591 6.255 -14.117 1.00 92.50 83 SER A N 1
ATOM 633 C CA . SER A 1 83 ? 21.727 6.977 -13.180 1.00 92.50 83 SER A CA 1
ATOM 634 C C . SER A 1 83 ? 20.630 6.085 -12.596 1.00 92.50 83 SER A C 1
ATOM 636 O O . SER A 1 83 ? 20.324 5.005 -13.104 1.00 92.50 83 SER A O 1
ATOM 638 N N . SER A 1 84 ? 20.023 6.546 -11.506 1.00 91.50 84 SER A N 1
ATOM 639 C CA . SER A 1 84 ? 18.855 5.917 -10.894 1.00 91.50 84 SER A CA 1
ATOM 640 C C . SER A 1 84 ? 17.861 6.973 -10.448 1.00 91.50 84 SER A C 1
ATOM 642 O O . SER A 1 84 ? 18.264 8.065 -10.050 1.00 91.50 84 SER A O 1
ATOM 644 N N . THR A 1 85 ? 16.581 6.629 -10.445 1.00 90.69 85 THR A N 1
ATOM 645 C CA . THR A 1 85 ? 15.519 7.484 -9.921 1.00 90.69 85 THR A CA 1
ATOM 646 C C . THR A 1 85 ? 14.559 6.678 -9.056 1.00 90.69 85 THR A C 1
ATOM 648 O O . THR A 1 85 ? 14.440 5.462 -9.222 1.00 90.69 85 THR A O 1
ATOM 651 N N . THR A 1 86 ? 13.874 7.374 -8.157 1.00 88.94 86 THR A N 1
ATOM 652 C CA . THR A 1 86 ? 12.737 6.851 -7.406 1.00 88.94 86 THR A CA 1
ATOM 653 C C . THR A 1 86 ? 11.563 7.786 -7.645 1.00 88.94 86 THR A C 1
ATOM 655 O O . THR A 1 86 ? 11.711 9.002 -7.525 1.00 88.94 86 THR A O 1
ATOM 658 N N . VAL A 1 87 ? 10.413 7.225 -8.004 1.00 83.62 87 VAL A N 1
ATOM 659 C CA . VAL A 1 87 ? 9.172 7.955 -8.266 1.00 83.62 87 VAL A CA 1
ATOM 660 C C . VAL A 1 87 ? 8.038 7.238 -7.550 1.00 83.62 87 VAL A C 1
ATOM 662 O O . VAL A 1 87 ? 7.902 6.029 -7.692 1.00 83.62 87 VAL A O 1
ATOM 665 N N . SER A 1 88 ? 7.191 7.954 -6.822 1.00 80.75 88 SER A N 1
ATOM 666 C CA . SER A 1 88 ? 6.016 7.336 -6.201 1.00 80.75 88 SER A CA 1
ATOM 667 C C . SER A 1 88 ? 4.900 7.154 -7.238 1.00 80.75 88 SER A C 1
ATOM 669 O O . SER A 1 88 ? 4.628 8.027 -8.069 1.00 80.75 88 SER A O 1
ATOM 671 N N . LYS A 1 89 ? 4.268 5.979 -7.231 1.00 85.88 89 LYS A N 1
ATOM 672 C CA . LYS A 1 89 ? 3.244 5.554 -8.183 1.00 85.88 89 LYS A CA 1
ATOM 673 C C . LYS A 1 89 ? 2.043 4.965 -7.460 1.00 85.88 89 LYS A C 1
ATOM 675 O O . LYS A 1 89 ? 2.130 3.922 -6.821 1.00 85.88 89 LYS A O 1
ATOM 680 N N . THR A 1 90 ? 0.885 5.584 -7.657 1.00 81.88 90 THR A N 1
ATOM 681 C CA . THR A 1 90 ? -0.390 5.047 -7.176 1.00 81.88 90 THR A CA 1
ATOM 682 C C . THR A 1 90 ? -1.051 4.165 -8.233 1.00 81.88 90 THR A C 1
ATOM 684 O O . THR A 1 90 ? -1.298 4.594 -9.364 1.00 81.88 90 THR A O 1
ATOM 687 N N . PHE A 1 91 ? -1.392 2.940 -7.848 1.00 77.25 91 PHE A N 1
ATOM 688 C CA . PHE A 1 91 ? -2.190 2.003 -8.630 1.00 77.25 91 PHE A CA 1
ATOM 689 C C . PHE A 1 91 ? -3.623 1.998 -8.101 1.00 77.25 91 PHE A C 1
ATOM 691 O O . PHE A 1 91 ? -3.882 1.570 -6.976 1.00 77.25 91 PHE A O 1
ATOM 698 N N . LYS A 1 92 ? -4.566 2.495 -8.907 1.00 70.19 92 LYS A N 1
ATOM 699 C CA . LYS A 1 92 ? -5.980 2.583 -8.512 1.00 70.19 92 LYS A CA 1
ATOM 700 C C . LYS A 1 92 ? -6.577 1.196 -8.271 1.00 70.19 92 LYS A C 1
ATOM 702 O O . LYS A 1 92 ? -7.170 0.939 -7.223 1.00 70.19 92 LYS A O 1
ATOM 707 N N . ASP A 1 93 ? -6.352 0.299 -9.220 1.00 70.56 93 ASP A N 1
ATOM 708 C CA . ASP A 1 93 ? -6.962 -1.020 -9.242 1.00 70.56 93 ASP A CA 1
ATOM 709 C C . ASP A 1 93 ? -5.949 -2.098 -8.858 1.00 70.56 93 ASP A C 1
ATOM 711 O O . ASP A 1 93 ? -4.748 -1.985 -9.099 1.00 70.56 93 ASP A O 1
ATOM 715 N N . ARG A 1 94 ? -6.446 -3.163 -8.225 1.00 71.25 94 ARG A N 1
ATOM 716 C CA . ARG A 1 94 ? -5.670 -4.397 -8.078 1.00 71.25 94 ARG A CA 1
ATOM 717 C C . ARG A 1 94 ? -5.689 -5.146 -9.407 1.00 71.25 94 ARG A C 1
ATOM 719 O O . ARG A 1 94 ? -6.728 -5.184 -10.066 1.00 71.25 94 ARG A O 1
ATOM 726 N N . GLY A 1 95 ? -4.605 -5.814 -9.767 1.00 72.62 95 GLY A N 1
ATOM 727 C CA . GLY A 1 95 ? -4.594 -6.606 -10.989 1.00 72.62 95 GLY A CA 1
ATOM 728 C C . GLY A 1 95 ? -3.213 -7.041 -11.430 1.00 72.62 95 GLY A C 1
ATOM 729 O O . GLY A 1 95 ? -2.213 -6.804 -10.754 1.00 72.62 95 GLY A O 1
ATOM 730 N N . ARG A 1 96 ? -3.175 -7.701 -12.588 1.00 84.69 96 ARG A N 1
ATOM 731 C CA . ARG A 1 96 ? -1.920 -8.020 -13.263 1.00 84.69 96 ARG A CA 1
ATOM 732 C C . ARG A 1 96 ? -1.435 -6.802 -14.033 1.00 84.69 96 ARG A C 1
ATOM 734 O O . ARG A 1 96 ? -2.196 -6.204 -14.794 1.00 84.69 96 ARG A O 1
ATOM 741 N N . TYR A 1 97 ? -0.170 -6.481 -13.834 1.00 90.00 97 TYR A N 1
ATOM 742 C CA . TYR A 1 97 ? 0.540 -5.442 -14.553 1.00 90.00 97 TYR A CA 1
ATOM 743 C C . TYR A 1 97 ? 1.755 -6.056 -15.232 1.00 90.00 97 TYR A C 1
ATOM 745 O O . TYR A 1 97 ? 2.336 -7.016 -14.729 1.00 90.00 97 TYR A O 1
ATOM 753 N N . THR A 1 98 ? 2.128 -5.499 -16.376 1.00 94.75 98 THR A N 1
ATOM 754 C CA . THR A 1 98 ? 3.381 -5.843 -17.047 1.00 94.75 98 THR A CA 1
ATOM 755 C C . THR A 1 98 ? 4.395 -4.776 -16.697 1.00 94.75 98 THR A C 1
ATOM 757 O O . THR A 1 98 ? 4.184 -3.602 -16.999 1.00 94.75 98 THR A O 1
ATOM 760 N N . LEU A 1 99 ? 5.462 -5.184 -16.027 1.00 95.12 99 LEU A N 1
ATOM 761 C CA . LEU A 1 99 ? 6.653 -4.381 -15.810 1.00 95.12 99 LEU A CA 1
ATOM 762 C C . LEU A 1 99 ? 7.582 -4.586 -16.994 1.00 95.12 99 LEU A C 1
ATOM 764 O O . LEU A 1 99 ? 7.813 -5.727 -17.378 1.00 95.12 99 LEU A O 1
ATOM 768 N N . GLY A 1 100 ? 8.112 -3.509 -17.562 1.00 94.75 100 GLY A N 1
ATOM 769 C CA . GLY A 1 100 ? 9.001 -3.588 -18.710 1.00 94.75 100 GLY A CA 1
ATOM 770 C C . GLY A 1 100 ? 10.199 -2.661 -18.607 1.00 94.75 100 GLY A C 1
ATOM 771 O O . GLY A 1 100 ? 10.088 -1.524 -18.141 1.00 94.75 100 GLY A O 1
ATOM 772 N N . LEU A 1 101 ? 11.339 -3.159 -19.075 1.00 94.56 101 LEU A N 1
ATOM 773 C CA . LEU A 1 101 ? 12.575 -2.414 -19.277 1.00 94.56 101 LEU A CA 1
ATOM 774 C C . LEU A 1 101 ? 13.056 -2.606 -20.713 1.00 94.56 101 LEU A C 1
ATOM 776 O O . LEU A 1 101 ? 13.047 -3.724 -21.224 1.00 94.56 101 LEU A O 1
ATOM 780 N N . ARG A 1 102 ? 13.528 -1.533 -21.349 1.00 93.75 102 ARG A N 1
ATOM 781 C CA . ARG A 1 102 ? 14.007 -1.552 -22.736 1.00 93.75 102 ARG A CA 1
ATOM 782 C C . ARG A 1 102 ? 15.270 -0.716 -22.916 1.00 93.75 102 ARG A C 1
ATOM 784 O O . ARG A 1 102 ? 15.323 0.434 -22.485 1.00 93.75 102 ARG A O 1
ATOM 791 N N . CYS A 1 103 ? 16.281 -1.260 -23.589 1.00 92.88 103 CYS A N 1
ATOM 792 C CA . CYS A 1 103 ? 17.437 -0.480 -24.022 1.00 92.88 103 CYS A CA 1
ATOM 793 C C . CYS A 1 103 ? 17.037 0.478 -25.144 1.00 92.88 103 CYS A C 1
ATOM 795 O O . CYS A 1 103 ? 16.382 0.084 -26.109 1.00 92.88 103 CYS A O 1
ATOM 797 N N . VAL A 1 104 ? 17.507 1.719 -25.062 1.00 91.62 104 VAL A N 1
ATOM 798 C CA . VAL A 1 104 ? 17.320 2.694 -26.146 1.00 91.62 104 VAL A CA 1
ATOM 799 C C . VAL A 1 104 ? 18.260 2.416 -27.321 1.00 91.62 104 VAL A C 1
ATOM 801 O O . VAL A 1 104 ? 17.884 2.603 -28.475 1.00 91.62 104 VAL A O 1
ATOM 804 N N . GLU A 1 105 ? 19.477 1.951 -27.044 1.00 86.44 105 GLU A N 1
ATOM 805 C CA . GLU A 1 105 ? 20.484 1.636 -28.053 1.00 86.44 105 GLU A CA 1
ATOM 806 C C . GLU A 1 105 ? 20.822 0.140 -28.068 1.00 86.44 105 GLU A C 1
ATOM 808 O O . GLU A 1 105 ? 20.860 -0.518 -27.028 1.00 86.44 105 GLU A O 1
ATOM 813 N N . ASP A 1 106 ? 21.198 -0.386 -29.235 1.00 76.44 106 ASP A N 1
ATOM 814 C CA . ASP A 1 106 ? 21.479 -1.816 -29.452 1.00 76.44 106 ASP A CA 1
ATOM 815 C C . ASP A 1 106 ? 22.835 -2.295 -28.881 1.00 76.44 106 ASP A C 1
ATOM 817 O O . ASP A 1 106 ? 23.348 -3.351 -29.242 1.00 76.44 106 ASP A O 1
ATOM 821 N N . ARG A 1 107 ? 23.456 -1.527 -27.977 1.00 73.56 107 ARG A N 1
ATOM 822 C CA . ARG A 1 107 ? 24.807 -1.802 -27.441 1.00 73.56 107 ARG A CA 1
ATOM 823 C C . ARG A 1 107 ? 24.811 -2.641 -26.159 1.00 73.56 107 ARG A C 1
ATOM 825 O O . ARG A 1 107 ? 25.854 -2.750 -25.505 1.00 73.56 107 ARG A O 1
ATOM 832 N N . GLY A 1 108 ? 23.657 -3.218 -25.827 1.00 72.19 108 GLY A N 1
ATOM 833 C CA . GLY A 1 108 ? 23.384 -3.904 -24.570 1.00 72.19 108 GLY A CA 1
ATOM 834 C C . GLY A 1 108 ? 23.269 -2.917 -23.407 1.00 72.19 108 GLY A C 1
ATOM 835 O O . GLY A 1 108 ? 24.040 -1.960 -23.284 1.00 72.19 108 GLY A O 1
ATOM 836 N N . CYS A 1 109 ? 22.305 -3.145 -22.525 1.00 85.94 109 CYS A N 1
ATOM 837 C CA . CYS A 1 109 ? 22.157 -2.373 -21.301 1.00 85.94 109 CYS A CA 1
ATOM 838 C C . CYS A 1 109 ? 21.948 -3.303 -20.107 1.00 85.94 109 CYS A C 1
ATOM 840 O O . CYS A 1 109 ? 21.750 -4.501 -20.268 1.00 85.94 109 CYS A O 1
ATOM 842 N N . LYS A 1 110 ? 22.096 -2.751 -18.906 1.00 90.50 110 LYS A N 1
ATOM 843 C CA . LYS A 1 110 ? 21.767 -3.420 -17.656 1.00 90.50 110 LYS A CA 1
ATOM 844 C C . LYS A 1 110 ? 20.889 -2.466 -16.872 1.00 90.50 110 LYS A C 1
ATOM 846 O O . LYS A 1 110 ? 21.286 -1.321 -16.648 1.00 90.50 110 LYS A O 1
ATOM 851 N N . GLY A 1 111 ? 19.712 -2.923 -16.488 1.00 91.19 111 GLY A N 1
ATOM 852 C CA . GLY A 1 111 ? 18.756 -2.111 -15.753 1.00 91.19 111 GLY A CA 1
ATOM 853 C C . GLY A 1 111 ? 18.001 -2.946 -14.739 1.00 91.19 111 GLY A C 1
ATOM 854 O O . GLY A 1 111 ? 17.887 -4.156 -14.894 1.00 91.19 111 GLY A O 1
ATOM 855 N N . ALA A 1 112 ? 17.493 -2.290 -13.709 1.00 92.56 112 ALA A N 1
ATOM 856 C CA . ALA A 1 112 ? 16.615 -2.904 -12.729 1.00 92.56 112 ALA A CA 1
ATOM 857 C C . ALA A 1 112 ? 15.464 -1.950 -12.436 1.00 92.56 112 ALA A C 1
ATOM 859 O O . ALA A 1 112 ? 15.660 -0.737 -12.328 1.00 92.56 112 ALA A O 1
ATOM 860 N N . MET A 1 113 ? 14.268 -2.501 -12.311 1.00 93.69 113 MET A N 1
ATOM 861 C CA . MET A 1 113 ? 13.078 -1.784 -11.900 1.00 93.69 113 MET A CA 1
ATOM 862 C C . MET A 1 113 ? 12.464 -2.511 -10.722 1.00 93.69 113 MET A C 1
ATOM 864 O O . MET A 1 113 ? 12.315 -3.726 -10.745 1.00 93.69 113 MET A O 1
ATOM 868 N N . THR A 1 114 ? 12.093 -1.761 -9.698 1.00 90.38 114 THR A N 1
ATOM 869 C CA . THR A 1 114 ? 11.586 -2.301 -8.448 1.00 90.38 114 THR A CA 1
ATOM 870 C C . THR A 1 114 ? 10.432 -1.449 -7.955 1.00 90.38 114 THR A C 1
ATOM 872 O O . THR A 1 114 ? 10.527 -0.226 -7.933 1.00 90.38 114 THR A O 1
ATOM 875 N N . LEU A 1 115 ? 9.351 -2.100 -7.552 1.00 86.25 115 LEU A N 1
ATOM 876 C CA . LEU A 1 115 ? 8.206 -1.525 -6.874 1.00 86.25 115 LEU A CA 1
ATOM 877 C C . LEU A 1 115 ? 8.231 -1.969 -5.415 1.00 86.25 115 LEU A C 1
ATOM 879 O O . LEU A 1 115 ? 8.112 -3.159 -5.117 1.00 86.25 115 LEU A O 1
ATOM 883 N N . THR A 1 116 ? 8.327 -0.997 -4.518 1.00 82.31 116 THR A N 1
ATOM 884 C CA . THR A 1 116 ? 8.211 -1.207 -3.075 1.00 82.31 116 THR A CA 1
ATOM 885 C C . THR A 1 116 ? 6.940 -0.515 -2.592 1.00 82.31 116 THR A C 1
ATOM 887 O O . THR A 1 116 ? 6.786 0.670 -2.865 1.00 82.31 116 THR A O 1
ATOM 890 N N . PRO A 1 117 ? 6.001 -1.188 -1.911 1.00 73.69 117 PRO A N 1
ATOM 891 C CA . PRO A 1 117 ? 4.862 -0.501 -1.297 1.00 73.69 117 PRO A CA 1
ATOM 892 C C . PRO A 1 117 ? 5.349 0.614 -0.351 1.00 73.69 117 PRO A C 1
ATOM 894 O O . PRO A 1 117 ? 6.209 0.347 0.484 1.00 73.69 117 PRO A O 1
ATOM 897 N N . THR A 1 118 ? 4.818 1.839 -0.443 1.00 64.75 118 THR A N 1
ATOM 898 C CA . THR A 1 118 ? 5.303 3.012 0.333 1.00 64.75 118 THR A CA 1
ATOM 899 C C . THR A 1 118 ? 4.884 3.033 1.808 1.00 64.75 118 THR A C 1
ATOM 901 O O . THR A 1 118 ? 4.881 4.091 2.417 1.00 64.75 118 THR A O 1
ATOM 904 N N . GLU A 1 119 ? 4.533 1.885 2.390 1.00 53.50 119 GLU A N 1
ATOM 905 C CA . GLU A 1 119 ? 3.833 1.747 3.678 1.00 53.50 119 GLU A CA 1
ATOM 906 C C . GLU A 1 119 ? 2.385 2.259 3.642 1.00 53.50 119 GLU A C 1
ATOM 908 O O . GLU A 1 119 ? 2.099 3.454 3.587 1.00 53.50 119 GLU A O 1
ATOM 913 N N . GLN A 1 120 ? 1.423 1.337 3.725 1.00 50.53 120 GLN A N 1
ATOM 914 C CA . GLN A 1 120 ? 0.051 1.711 4.060 1.00 50.53 120 GLN A CA 1
ATOM 915 C C . GLN A 1 120 ? -0.716 0.578 4.740 1.00 50.53 120 GLN A C 1
ATOM 917 O O . GLN A 1 120 ? -1.839 0.294 4.344 1.00 50.53 120 GLN A O 1
ATOM 922 N N . TRP A 1 121 ? -0.135 -0.089 5.744 1.00 52.09 121 TRP A N 1
ATOM 923 C CA . TRP A 1 121 ? -0.840 -1.201 6.408 1.00 52.09 121 TRP A CA 1
ATOM 924 C C . TRP A 1 121 ? -0.771 -1.214 7.941 1.00 52.09 121 TRP A C 1
ATOM 926 O O . TRP A 1 121 ? -1.408 -2.067 8.541 1.00 52.09 121 TRP A O 1
ATOM 936 N N . ASP A 1 122 ? -0.148 -0.206 8.568 1.00 55.25 122 ASP A N 1
ATOM 937 C CA . ASP A 1 122 ? -0.262 0.068 10.006 1.00 55.25 122 ASP A CA 1
ATOM 938 C C . ASP A 1 122 ? -1.019 1.393 10.205 1.00 55.25 122 ASP A C 1
ATOM 940 O O . ASP A 1 122 ? -0.471 2.481 10.026 1.00 55.25 122 ASP A O 1
ATOM 944 N N . ARG A 1 123 ? -2.310 1.328 10.549 1.00 65.50 123 ARG A N 1
ATOM 945 C CA . ARG A 1 123 ? -3.067 2.515 10.994 1.00 65.50 123 ARG A CA 1
ATOM 946 C C . ARG A 1 123 ? -3.014 2.596 12.513 1.00 65.50 123 ARG A C 1
ATOM 948 O O . ARG A 1 123 ? -3.492 1.671 13.164 1.00 65.50 123 ARG A O 1
ATOM 955 N N . TRP A 1 124 ? -2.470 3.692 13.043 1.00 70.00 124 TRP A N 1
ATOM 956 C CA . TRP A 1 124 ? -2.432 3.999 14.474 1.00 70.00 124 TRP A CA 1
ATOM 957 C C . TRP A 1 124 ? -3.495 5.037 14.828 1.00 70.00 124 TRP A C 1
ATOM 959 O O . TRP A 1 124 ? -3.450 6.164 14.341 1.00 70.00 124 TRP A O 1
ATOM 969 N N . ILE A 1 125 ? -4.425 4.656 15.695 1.00 76.81 125 ILE A N 1
ATOM 970 C CA . ILE A 1 125 ? -5.514 5.502 16.186 1.00 76.81 125 ILE A CA 1
ATOM 971 C C . ILE A 1 125 ? -5.291 5.680 17.688 1.00 76.81 125 ILE A C 1
ATOM 973 O O . ILE A 1 125 ? -5.334 4.694 18.415 1.00 76.81 125 ILE A O 1
ATOM 977 N N . GLU A 1 126 ? -5.061 6.903 18.169 1.00 81.75 126 GLU A N 1
ATOM 978 C CA . GLU A 1 126 ? -4.858 7.196 19.601 1.00 81.75 126 GLU A CA 1
ATOM 979 C C . GLU A 1 126 ? -6.015 8.031 20.153 1.00 81.75 126 GLU A C 1
ATOM 981 O O . GLU A 1 126 ? -6.495 8.953 19.496 1.00 81.75 126 GLU A O 1
ATOM 986 N N . ILE A 1 127 ? -6.432 7.733 21.386 1.00 77.38 127 ILE A N 1
ATOM 987 C CA . ILE A 1 127 ? -7.271 8.631 22.185 1.00 77.38 127 ILE A CA 1
ATOM 988 C C . ILE A 1 127 ? -6.468 9.155 23.377 1.00 77.38 127 ILE A C 1
ATOM 990 O O . ILE A 1 127 ? -5.930 8.387 24.179 1.00 77.38 127 ILE A O 1
ATOM 994 N N . GLY A 1 128 ? -6.371 10.480 23.481 1.00 70.50 128 GLY A N 1
ATOM 995 C CA . GLY A 1 128 ? -5.643 11.173 24.541 1.00 70.50 128 GLY A CA 1
ATOM 996 C C . GLY A 1 128 ? -6.496 11.474 25.777 1.00 70.50 128 GLY A C 1
ATOM 997 O O . GLY A 1 128 ? -7.728 11.415 25.756 1.00 70.50 128 GLY A O 1
ATOM 998 N N . GLN A 1 129 ? -5.838 11.871 26.872 1.00 69.81 129 GLN A N 1
ATOM 999 C CA . GLN A 1 129 ? -6.529 12.271 28.103 1.00 69.81 129 GLN A CA 1
ATOM 1000 C C . GLN A 1 129 ? -7.518 13.421 27.850 1.00 69.81 129 GLN A C 1
ATOM 1002 O O . GLN A 1 129 ? -7.174 14.439 27.255 1.00 69.81 129 GLN A O 1
ATOM 1007 N N . GLY A 1 130 ? -8.751 13.261 28.340 1.00 72.44 130 GLY A N 1
ATOM 1008 C CA . GLY A 1 130 ? -9.826 14.252 28.212 1.00 72.44 130 GLY A CA 1
ATOM 1009 C C . GLY A 1 130 ? -10.656 14.144 26.928 1.00 72.44 130 GLY A C 1
ATOM 1010 O O . GLY A 1 130 ? -11.708 14.778 26.843 1.00 72.44 130 GLY A O 1
ATOM 1011 N N . GLN A 1 131 ? -10.249 13.317 25.960 1.00 79.19 131 GLN A N 1
ATOM 1012 C CA . GLN A 1 131 ? -11.077 13.006 24.797 1.00 79.19 131 GLN A CA 1
ATOM 1013 C C . GLN A 1 131 ? -12.117 11.938 25.152 1.00 79.19 131 GLN A C 1
ATOM 1015 O O . GLN A 1 131 ? -11.812 10.938 25.804 1.00 79.19 131 GLN A O 1
ATOM 1020 N N . LYS A 1 132 ? -13.365 12.162 24.725 1.00 84.56 132 LYS A N 1
ATOM 1021 C CA . LYS A 1 132 ? -14.462 11.198 24.898 1.00 84.56 132 LYS A CA 1
ATOM 1022 C C . LYS A 1 132 ? -14.508 10.162 23.781 1.00 84.56 132 LYS A C 1
ATOM 1024 O O . LYS A 1 132 ? -14.930 9.039 24.026 1.00 84.56 132 LYS A O 1
ATOM 1029 N N . GLU A 1 133 ? -14.077 10.534 22.581 1.00 87.62 133 GLU A N 1
ATOM 1030 C CA . GLU A 1 133 ? -14.109 9.676 21.400 1.00 87.62 133 GLU A CA 1
ATOM 1031 C C . GLU A 1 133 ? -13.092 10.166 20.361 1.00 87.62 133 GLU A C 1
ATOM 1033 O O . GLU A 1 133 ? -12.888 11.375 20.226 1.00 87.62 133 GLU A O 1
ATOM 1038 N N . HIS A 1 134 ? -12.467 9.232 19.645 1.00 86.19 134 HIS A N 1
ATOM 1039 C CA . HIS A 1 134 ? -11.688 9.475 18.429 1.00 86.19 134 HIS A CA 1
ATOM 1040 C C . HIS A 1 134 ? -12.041 8.402 17.398 1.00 86.19 134 HIS A C 1
ATOM 1042 O O . HIS A 1 134 ? -12.083 7.218 17.737 1.00 86.19 134 HIS A O 1
ATOM 1048 N N . THR A 1 135 ? -12.287 8.819 16.156 1.00 86.88 135 THR A N 1
ATOM 1049 C CA . THR A 1 135 ? -12.814 7.956 15.090 1.00 86.88 135 THR A CA 1
ATOM 1050 C C . THR A 1 135 ? -12.106 8.246 13.778 1.00 86.88 135 THR A C 1
ATOM 1052 O O . THR A 1 135 ? -11.986 9.402 13.372 1.00 86.88 135 THR A O 1
ATOM 1055 N N . GLU A 1 136 ? -11.708 7.192 13.071 1.00 77.88 136 GLU A N 1
ATOM 1056 C CA . GLU A 1 136 ? -11.090 7.276 11.752 1.00 77.88 136 GLU A CA 1
ATOM 1057 C C . GLU A 1 136 ? -11.838 6.440 10.718 1.00 77.88 136 GLU A C 1
ATOM 1059 O O . GLU A 1 136 ? -12.263 5.314 10.975 1.00 77.88 136 GLU A O 1
ATOM 1064 N N . ASN A 1 137 ? -11.972 6.997 9.514 1.00 75.25 137 ASN A N 1
ATOM 1065 C CA . ASN A 1 137 ? -12.480 6.268 8.359 1.00 75.25 137 ASN A CA 1
ATOM 1066 C C . ASN A 1 137 ? -11.310 5.557 7.671 1.00 75.25 137 ASN A C 1
ATOM 1068 O O . ASN A 1 137 ? -10.354 6.200 7.232 1.00 75.25 137 ASN A O 1
ATOM 1072 N N . VAL A 1 138 ? -11.406 4.239 7.538 1.00 72.88 138 VAL A N 1
ATOM 1073 C CA . VAL A 1 138 ? -10.372 3.391 6.949 1.00 72.88 138 VAL A CA 1
ATOM 1074 C C . VAL A 1 138 ? -10.979 2.572 5.817 1.00 72.88 138 VAL A C 1
ATOM 1076 O O . VAL A 1 138 ? -11.964 1.856 5.992 1.00 72.88 138 VAL A O 1
ATOM 1079 N N . PHE A 1 139 ? -10.378 2.671 4.634 1.00 66.81 139 PHE A N 1
ATOM 1080 C CA . PHE A 1 139 ? -10.695 1.783 3.523 1.00 66.81 139 PHE A CA 1
ATOM 1081 C C . PHE A 1 139 ? -9.877 0.496 3.647 1.00 66.81 139 PHE A C 1
ATOM 1083 O O . PHE 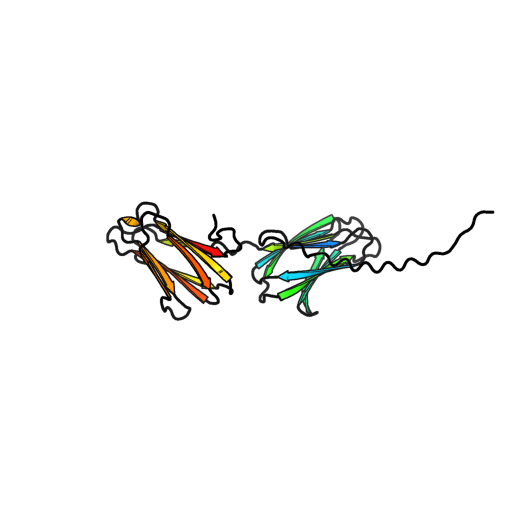A 1 139 ? -8.648 0.535 3.628 1.00 66.81 139 PHE A O 1
ATOM 1090 N N . LEU A 1 140 ? -10.569 -0.634 3.748 1.00 66.62 140 LEU A N 1
ATOM 1091 C CA . LEU A 1 140 ? -10.007 -1.976 3.844 1.00 66.62 140 LEU A CA 1
ATOM 1092 C C . LEU A 1 140 ? -10.339 -2.761 2.572 1.00 66.62 140 LEU A C 1
ATOM 1094 O O . LEU A 1 140 ? -11.435 -2.652 2.028 1.00 66.62 140 LEU A O 1
ATOM 1098 N N . ARG A 1 141 ? -9.405 -3.560 2.060 1.00 55.56 141 ARG A N 1
ATOM 1099 C CA . ARG A 1 141 ? -9.642 -4.443 0.904 1.00 55.56 141 ARG A CA 1
ATOM 1100 C C . ARG A 1 141 ? -9.953 -5.836 1.432 1.00 55.56 141 ARG A C 1
ATOM 1102 O O . ARG A 1 141 ? -9.319 -6.218 2.390 1.00 55.56 141 ARG A O 1
ATOM 1109 N N . LYS A 1 142 ? -10.852 -6.600 0.795 1.00 62.25 142 LYS A N 1
ATOM 1110 C CA . LYS A 1 142 ? -11.203 -7.974 1.216 1.00 62.25 142 LYS A CA 1
ATOM 1111 C C . LYS A 1 142 ? -9.976 -8.809 1.600 1.00 62.25 142 LYS A C 1
ATOM 1113 O O . LYS A 1 142 ? -9.293 -9.322 0.714 1.00 62.25 142 LYS A O 1
ATOM 1118 N N . ASP A 1 143 ? -9.757 -8.921 2.900 1.00 61.78 143 ASP A N 1
ATOM 1119 C CA . ASP A 1 143 ? -8.667 -9.641 3.544 1.00 61.78 143 ASP A CA 1
ATOM 1120 C C . ASP A 1 143 ? -9.042 -9.849 5.016 1.00 61.78 143 ASP A C 1
ATOM 1122 O O . ASP A 1 143 ? -9.946 -9.179 5.534 1.00 61.78 143 ASP A O 1
ATOM 1126 N N . ASN A 1 144 ? -8.349 -10.756 5.692 1.00 68.12 144 ASN A N 1
ATOM 1127 C CA . ASN A 1 144 ? -8.396 -10.845 7.140 1.00 68.12 144 ASN A CA 1
ATOM 1128 C C . ASN A 1 144 ? -7.554 -9.713 7.724 1.00 68.12 144 ASN A C 1
ATOM 1130 O O . ASN A 1 144 ? -6.382 -9.571 7.403 1.00 68.12 144 ASN A O 1
ATOM 1134 N N . TYR A 1 145 ? -8.146 -8.909 8.594 1.00 72.00 145 TYR A N 1
ATOM 1135 C CA . TYR A 1 145 ? -7.464 -7.863 9.337 1.00 72.00 145 TYR A CA 1
ATOM 1136 C C . TYR A 1 145 ? -7.416 -8.229 10.806 1.00 72.00 145 TYR A C 1
ATOM 1138 O O . TYR A 1 145 ? -8.441 -8.568 11.397 1.00 72.00 145 TYR A O 1
ATOM 1146 N N . THR A 1 146 ? -6.234 -8.107 11.396 1.00 79.44 146 THR A N 1
ATOM 1147 C CA . THR A 1 146 ? -6.023 -8.127 12.834 1.00 79.44 146 THR A CA 1
ATOM 1148 C C . THR A 1 146 ? -5.984 -6.693 13.353 1.00 79.44 146 THR A C 1
ATOM 1150 O O . THR A 1 146 ? -5.075 -5.917 13.066 1.00 79.44 146 THR A O 1
ATOM 1153 N N . VAL A 1 147 ? -6.976 -6.353 14.163 1.00 85.00 147 VAL A N 1
ATOM 1154 C CA . VAL A 1 147 ? -7.043 -5.119 14.935 1.00 85.00 147 VAL A CA 1
ATOM 1155 C C . VAL A 1 147 ? -6.557 -5.434 16.342 1.00 85.00 147 VAL A C 1
ATOM 1157 O O . VAL A 1 147 ? -7.136 -6.291 17.013 1.00 85.00 147 VAL A O 1
ATOM 1160 N N . LYS A 1 148 ? -5.505 -4.758 16.799 1.00 86.12 148 LYS A N 1
ATOM 1161 C CA . LYS A 1 148 ? -5.123 -4.760 18.212 1.00 86.12 148 LYS A CA 1
ATOM 1162 C C . LYS A 1 148 ? -5.506 -3.455 18.861 1.00 86.12 148 LYS A C 1
ATOM 1164 O O . LYS A 1 148 ? -5.305 -2.389 18.289 1.00 86.12 148 LYS A O 1
ATOM 1169 N N . VAL A 1 149 ? -6.076 -3.570 20.046 1.00 86.19 149 VAL A N 1
ATOM 1170 C CA . VAL A 1 149 ? -6.470 -2.439 20.864 1.00 86.19 149 VAL A CA 1
ATOM 1171 C C . VAL A 1 149 ? -5.843 -2.590 22.230 1.00 86.19 149 VAL A C 1
ATOM 1173 O O . VAL A 1 149 ? -6.054 -3.590 22.919 1.00 86.19 149 VAL A O 1
ATOM 1176 N N . ASP A 1 150 ? -5.103 -1.570 22.618 1.00 84.31 150 ASP A N 1
ATOM 1177 C CA . ASP A 1 150 ? -4.299 -1.555 23.820 1.00 84.31 150 ASP A CA 1
ATOM 1178 C C . ASP A 1 150 ? -4.702 -0.383 24.701 1.00 84.31 150 ASP A C 1
ATOM 1180 O O . ASP A 1 150 ? -4.953 0.735 24.240 1.00 84.31 150 ASP A O 1
ATOM 1184 N N . SER A 1 151 ? -4.762 -0.647 26.004 1.00 80.56 151 SER A N 1
ATOM 1185 C CA . SER A 1 151 ? -4.787 0.423 26.988 1.00 80.56 151 SER A CA 1
ATOM 1186 C C . SER A 1 151 ? -3.359 0.693 27.443 1.00 80.56 151 SER A C 1
ATOM 1188 O O . SER A 1 151 ? -2.635 -0.235 27.796 1.00 80.56 151 SER A O 1
ATOM 1190 N N . ASP A 1 152 ? -2.956 1.962 27.509 1.00 74.19 152 ASP A N 1
ATOM 1191 C CA . ASP A 1 152 ? -1.594 2.343 27.923 1.00 74.19 152 ASP A CA 1
ATOM 1192 C C . ASP A 1 152 ? -1.402 2.213 29.455 1.00 74.19 152 ASP A C 1
ATOM 1194 O O . ASP A 1 152 ? -0.843 3.084 30.120 1.00 74.19 152 ASP A O 1
ATOM 1198 N N . GLY A 1 153 ? -1.976 1.179 30.078 1.00 59.44 153 GLY A N 1
ATOM 1199 C CA . GLY A 1 153 ? -1.942 0.928 31.522 1.00 59.44 153 GLY A CA 1
ATOM 1200 C C . GLY A 1 153 ? -2.862 1.822 32.367 1.00 59.44 153 GLY A C 1
ATOM 1201 O O . GLY A 1 153 ? -3.132 1.494 33.521 1.00 59.44 153 GLY A O 1
ATOM 1202 N N . PHE A 1 154 ? -3.402 2.911 31.813 1.00 55.12 154 PHE A N 1
ATOM 1203 C CA . PHE A 1 154 ? -4.411 3.755 32.475 1.00 55.12 154 PHE A CA 1
ATOM 1204 C C . PHE A 1 154 ? -5.851 3.443 32.028 1.00 55.12 154 PHE A C 1
ATOM 1206 O O . PHE A 1 154 ? -6.790 3.657 32.796 1.00 55.12 154 PHE A O 1
ATOM 1213 N N . GLY A 1 155 ? -6.044 2.917 30.812 1.00 52.56 155 GLY A N 1
ATOM 1214 C CA . GLY A 1 155 ? -7.371 2.748 30.202 1.00 52.56 155 GLY A CA 1
ATOM 1215 C C . GLY A 1 155 ? -8.256 1.665 30.835 1.00 52.56 155 GLY A C 1
ATOM 1216 O O . GLY A 1 155 ? -9.467 1.867 30.907 1.00 52.56 155 GLY A O 1
ATOM 1217 N N . PHE A 1 156 ? -7.696 0.583 31.396 1.00 55.38 156 PHE A N 1
ATOM 1218 C CA . PHE A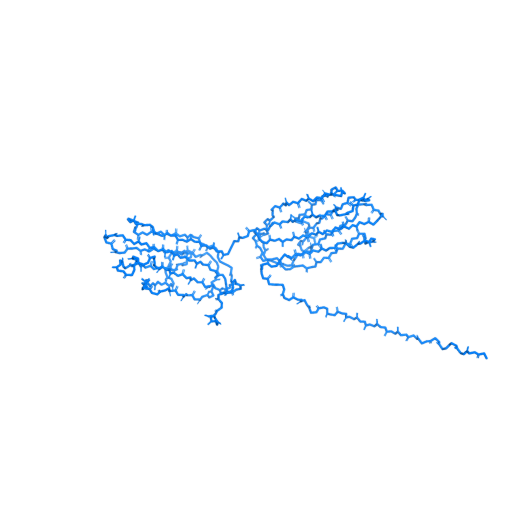 1 156 ? -8.507 -0.499 31.985 1.00 55.38 156 PHE A CA 1
ATOM 1219 C C . PHE A 1 156 ? -9.271 -0.090 33.256 1.00 55.38 156 PHE A C 1
ATOM 1221 O O . PHE A 1 156 ? -10.308 -0.667 33.572 1.00 55.38 156 PHE A O 1
ATOM 1228 N N . ARG A 1 157 ? -8.792 0.921 33.997 1.00 63.22 157 ARG A N 1
ATOM 1229 C CA . ARG A 1 157 ? -9.552 1.504 35.124 1.00 63.22 157 ARG A CA 1
ATOM 1230 C C . ARG A 1 157 ? -10.600 2.513 34.660 1.00 63.22 157 ARG A C 1
ATOM 1232 O O . ARG A 1 157 ? -11.491 2.861 35.427 1.00 63.22 157 ARG A O 1
ATOM 1239 N N . ASN A 1 158 ? -10.476 2.979 33.421 1.00 67.31 158 ASN A N 1
ATOM 1240 C CA . ASN A 1 158 ? -11.178 4.135 32.889 1.00 67.31 158 ASN A CA 1
ATOM 1241 C C . ASN A 1 158 ? -12.196 3.775 31.793 1.00 67.31 158 ASN A C 1
ATOM 1243 O O . ASN A 1 158 ? -12.709 4.673 31.136 1.00 67.31 158 ASN A O 1
ATOM 1247 N N . LYS A 1 159 ? -12.553 2.490 31.642 1.00 82.38 159 LYS A N 1
ATOM 1248 C CA . LYS A 1 159 ? -13.585 2.029 30.695 1.00 82.38 159 LYS A CA 1
ATOM 1249 C C . LYS A 1 159 ? -13.308 2.485 29.254 1.00 82.38 159 LYS A C 1
ATOM 1251 O O . LYS A 1 159 ? -14.179 3.057 28.599 1.00 82.38 159 LYS A O 1
ATOM 1256 N N . LEU A 1 160 ? -12.076 2.273 28.782 1.00 88.06 160 LEU A N 1
ATOM 1257 C CA . LEU A 1 160 ? -11.752 2.438 27.364 1.00 88.06 160 LEU A CA 1
ATOM 1258 C C . LEU A 1 160 ? -12.572 1.431 26.548 1.00 88.06 160 LEU A C 1
ATOM 1260 O O . LEU A 1 160 ? -12.609 0.247 26.881 1.00 88.06 160 LEU A O 1
ATOM 1264 N N . LYS A 1 161 ? -13.217 1.896 25.483 1.00 91.62 161 LYS A N 1
ATOM 1265 C CA . LYS A 1 161 ? -13.997 1.081 24.552 1.00 91.62 161 LYS A CA 1
ATOM 1266 C C . LYS A 1 161 ? -13.451 1.222 23.144 1.00 91.62 161 LYS A C 1
ATOM 1268 O O . LYS A 1 161 ? -12.873 2.249 22.796 1.00 91.62 161 LYS A O 1
ATOM 1273 N N . TYR A 1 162 ? -13.659 0.189 22.344 1.00 92.88 162 TYR A N 1
ATOM 1274 C CA . TYR A 1 162 ? -13.375 0.195 20.917 1.00 92.88 162 TYR A CA 1
ATOM 1275 C C . TYR A 1 162 ? -14.647 -0.090 20.130 1.00 92.88 162 TYR A C 1
ATOM 1277 O O . TYR A 1 162 ? -15.560 -0.750 20.634 1.00 92.88 162 TYR A O 1
ATOM 1285 N N . PHE A 1 163 ? -14.684 0.352 18.877 1.00 94.06 163 PHE A N 1
ATOM 1286 C CA . PHE A 1 163 ? -15.683 -0.103 17.923 1.00 94.06 163 PHE A CA 1
ATOM 1287 C C . PHE A 1 163 ? -15.134 -0.170 16.499 1.00 94.06 163 PHE A C 1
ATOM 1289 O O . PHE A 1 163 ? -14.206 0.548 16.124 1.00 94.06 163 PHE A O 1
ATOM 1296 N N . ILE A 1 164 ? -15.764 -1.038 15.714 1.00 93.81 164 ILE A N 1
ATOM 1297 C CA . ILE A 1 164 ? -15.669 -1.116 14.263 1.00 93.81 164 ILE A CA 1
ATOM 1298 C C . ILE A 1 164 ? -17.090 -0.920 13.741 1.00 93.81 164 ILE A C 1
ATOM 1300 O O . ILE A 1 164 ? -18.009 -1.642 14.135 1.00 93.81 164 ILE A O 1
ATOM 1304 N N . ALA A 1 165 ? -17.285 0.054 12.866 1.00 92.44 165 ALA A N 1
ATOM 1305 C CA . ALA A 1 165 ? -18.554 0.342 12.222 1.00 92.44 165 ALA A CA 1
ATOM 1306 C C . ALA A 1 165 ? -18.415 0.280 10.701 1.00 92.44 165 ALA A C 1
ATOM 1308 O O . ALA A 1 165 ? -17.335 0.484 10.152 1.00 92.44 165 ALA A O 1
ATOM 1309 N N . ASP A 1 166 ? -19.502 -0.048 10.010 1.00 88.38 166 ASP A N 1
ATOM 1310 C CA . ASP A 1 166 ? -19.539 0.010 8.552 1.00 88.38 166 ASP A CA 1
ATOM 1311 C C . ASP A 1 166 ? -19.544 1.462 8.032 1.00 88.38 166 ASP A C 1
ATOM 1313 O O . ASP A 1 166 ? -19.532 2.431 8.795 1.00 88.38 166 ASP A O 1
ATOM 1317 N N . LYS A 1 167 ? -19.566 1.619 6.704 1.00 80.50 167 LYS A N 1
ATOM 1318 C CA . LYS A 1 167 ? -19.603 2.926 6.027 1.00 80.50 167 LYS A CA 1
ATOM 1319 C C . LYS A 1 167 ? -20.782 3.822 6.434 1.00 80.50 167 LYS A C 1
ATOM 1321 O O . LYS A 1 167 ? -20.718 5.025 6.198 1.00 80.50 167 LYS A O 1
ATOM 1326 N N . ASP A 1 168 ? -21.856 3.240 6.968 1.00 86.12 168 ASP A N 1
ATOM 1327 C CA . ASP A 1 168 ? -23.075 3.945 7.366 1.00 86.12 168 ASP A CA 1
ATOM 1328 C C . ASP A 1 168 ? -23.079 4.237 8.883 1.00 86.12 168 ASP A C 1
ATOM 1330 O O . ASP A 1 168 ? -24.061 4.748 9.420 1.00 86.12 168 ASP A O 1
ATOM 1334 N N . GLY A 1 169 ? -21.976 3.934 9.583 1.00 85.06 169 GLY A N 1
ATOM 1335 C CA . GLY A 1 169 ? -21.806 4.157 11.020 1.00 85.06 169 GLY A CA 1
ATOM 1336 C C . GLY A 1 169 ? -22.454 3.081 11.892 1.00 85.06 169 GLY A C 1
ATOM 1337 O O . GLY A 1 169 ? -22.492 3.212 13.118 1.00 85.06 169 GLY A O 1
ATOM 1338 N N . LYS A 1 170 ? -22.959 1.991 11.303 1.00 93.81 170 LYS A N 1
ATOM 1339 C CA . LYS A 1 170 ? -23.521 0.886 12.078 1.00 93.81 170 LYS A CA 1
ATOM 1340 C C . LYS A 1 170 ? -22.382 0.065 12.665 1.00 93.81 170 LYS A C 1
ATOM 1342 O O . LYS A 1 170 ? -21.621 -0.572 11.938 1.00 93.81 170 LYS A O 1
ATOM 1347 N N . LYS A 1 171 ? -22.297 0.041 13.995 1.00 93.81 171 LYS A N 1
ATOM 1348 C CA . LYS A 1 171 ? -21.331 -0.786 14.722 1.00 93.81 171 LYS A CA 1
ATOM 1349 C C . LYS A 1 171 ? -21.566 -2.264 14.419 1.00 93.81 171 LYS A C 1
ATOM 1351 O O . LYS A 1 171 ? -22.665 -2.783 14.611 1.00 93.81 171 LYS A O 1
ATOM 1356 N N . ILE A 1 172 ? -20.521 -2.919 13.934 1.00 93.56 172 ILE A N 1
ATOM 1357 C CA . ILE A 1 172 ? -20.491 -4.356 13.648 1.00 93.56 172 ILE A CA 1
ATOM 1358 C C . ILE A 1 172 ? -19.688 -5.128 14.696 1.00 93.56 172 ILE A C 1
ATOM 1360 O O . ILE A 1 172 ? -19.865 -6.333 14.831 1.00 93.56 172 ILE A O 1
ATOM 1364 N N . GLU A 1 173 ? -18.834 -4.432 15.444 1.00 93.69 173 GLU A N 1
ATOM 1365 C CA . GLU A 1 173 ? -18.064 -4.967 16.560 1.00 93.69 173 GLU A CA 1
ATOM 1366 C C . GLU A 1 173 ? -17.822 -3.826 17.557 1.00 93.69 173 GLU A C 1
ATOM 1368 O O . GLU A 1 173 ? -17.472 -2.717 17.155 1.00 93.69 173 GLU A O 1
ATOM 1373 N N . GLU A 1 174 ? -17.994 -4.076 18.851 1.00 94.38 174 GLU A N 1
ATOM 1374 C CA . GLU A 1 174 ? -17.593 -3.148 19.909 1.00 94.38 174 GLU A CA 1
ATOM 1375 C C . GLU A 1 174 ? -17.293 -3.905 21.202 1.00 94.38 174 GLU A C 1
ATOM 1377 O O . GLU A 1 174 ? -17.765 -5.025 21.407 1.00 94.38 174 GLU A O 1
ATOM 1382 N N . GLY A 1 175 ? -16.509 -3.297 22.086 1.00 91.06 175 GLY A N 1
ATOM 1383 C CA . GLY A 1 175 ? -16.195 -3.904 23.371 1.00 91.06 175 GLY A CA 1
ATOM 1384 C C . GLY A 1 175 ? -15.360 -3.013 24.274 1.00 91.06 175 GLY A C 1
ATOM 1385 O O . GLY A 1 175 ? -14.883 -1.952 23.875 1.00 91.06 175 GLY A O 1
ATOM 1386 N N . GLU A 1 176 ? -15.185 -3.460 25.513 1.00 89.31 176 GLU A N 1
ATOM 1387 C CA . GLU A 1 176 ? -14.290 -2.822 26.476 1.00 89.31 176 GLU A CA 1
ATOM 1388 C C . GLU A 1 176 ? -12.858 -3.339 26.310 1.00 89.31 176 GLU A C 1
ATOM 1390 O O . GLU A 1 176 ? -12.622 -4.529 26.080 1.00 89.31 176 GLU A O 1
ATOM 1395 N N . VAL A 1 177 ? -11.896 -2.427 26.435 1.00 87.19 177 VAL A N 1
ATOM 1396 C CA . VAL A 1 177 ? -10.464 -2.715 26.416 1.00 87.19 177 VAL A CA 1
ATOM 1397 C C . VAL A 1 177 ? -10.006 -2.878 27.859 1.00 87.19 177 VAL A C 1
ATOM 1399 O O . VAL A 1 177 ? -9.984 -1.927 28.646 1.00 87.19 177 VAL A O 1
ATOM 1402 N N . GLY A 1 178 ? -9.684 -4.119 28.213 1.00 80.56 178 GLY A N 1
ATOM 1403 C CA . GLY A 1 178 ? -9.220 -4.485 29.542 1.00 80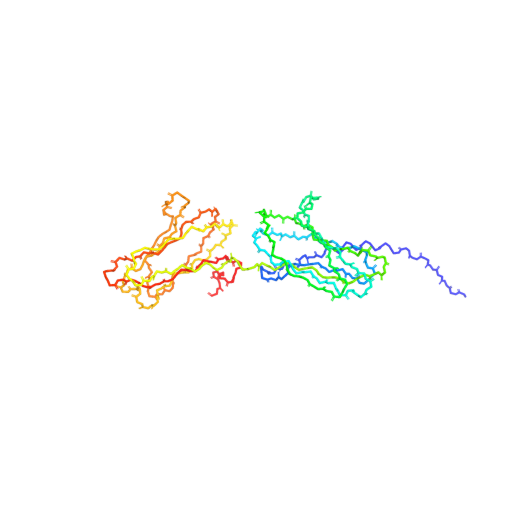.56 178 GLY A CA 1
ATOM 1404 C C . GLY A 1 178 ? -7.743 -4.166 29.770 1.00 80.56 178 GLY A C 1
ATOM 1405 O O . GLY A 1 178 ? -7.132 -3.324 29.111 1.00 80.56 178 GLY A O 1
ATOM 1406 N N . ARG A 1 179 ? -7.167 -4.855 30.760 1.00 78.75 179 ARG A N 1
ATOM 1407 C CA . ARG A 1 179 ? -5.734 -4.767 31.069 1.00 78.75 179 ARG A CA 1
ATOM 1408 C C . ARG A 1 179 ? -4.877 -5.387 29.967 1.00 78.75 179 ARG A C 1
ATOM 1410 O O . ARG A 1 179 ? -3.783 -4.895 29.716 1.00 78.75 179 ARG A O 1
ATOM 1417 N N . ASP A 1 180 ? -5.386 -6.448 29.359 1.00 82.44 180 ASP A N 1
ATOM 1418 C CA . ASP A 1 180 ? -4.708 -7.180 28.301 1.00 82.44 180 ASP A CA 1
ATOM 1419 C C . ASP A 1 180 ? -5.112 -6.628 26.934 1.00 82.44 180 ASP A C 1
ATOM 1421 O O . ASP A 1 180 ? -6.251 -6.186 26.740 1.00 82.44 180 ASP A O 1
ATOM 1425 N N . THR A 1 181 ? -4.177 -6.689 25.987 1.00 82.25 181 THR A N 1
ATOM 1426 C CA . THR A 1 181 ? -4.395 -6.327 24.588 1.00 82.25 181 THR A CA 1
ATOM 1427 C C . THR A 1 181 ? -5.601 -7.065 24.023 1.00 82.25 181 THR A C 1
ATOM 1429 O O . THR A 1 181 ? -5.671 -8.298 24.049 1.00 82.25 181 THR A O 1
ATOM 1432 N N . LYS A 1 182 ? -6.542 -6.325 23.441 1.00 87.31 182 LYS A N 1
ATOM 1433 C CA . LYS A 1 182 ? -7.654 -6.916 22.704 1.00 87.31 182 LYS A CA 1
ATOM 1434 C C . LYS A 1 182 ? -7.231 -7.151 21.261 1.00 87.31 182 LYS A C 1
ATOM 1436 O O . LYS A 1 182 ? -6.941 -6.201 20.547 1.00 87.31 182 LYS A O 1
ATOM 1441 N N . VAL A 1 183 ? -7.232 -8.408 20.826 1.00 86.94 183 VAL A N 1
ATOM 1442 C CA . VAL A 1 183 ? -6.959 -8.803 19.437 1.00 86.94 183 VAL A CA 1
ATOM 1443 C C . VAL A 1 183 ? -8.272 -9.202 18.768 1.00 86.94 183 VAL A C 1
ATOM 1445 O O . VAL A 1 183 ? -9.031 -9.999 19.322 1.00 86.94 183 VAL A O 1
ATOM 1448 N N . ILE A 1 184 ? -8.552 -8.649 17.592 1.00 88.12 184 ILE A N 1
ATOM 1449 C CA . ILE A 1 184 ? -9.753 -8.932 16.802 1.00 88.12 184 ILE A CA 1
ATOM 1450 C C . ILE A 1 184 ? -9.300 -9.264 15.391 1.00 88.12 184 ILE A C 1
ATOM 1452 O O . ILE A 1 184 ? -8.742 -8.405 14.718 1.00 88.12 184 ILE A O 1
ATOM 1456 N N . THR A 1 185 ? -9.573 -10.477 14.926 1.00 86.19 185 THR A N 1
ATOM 1457 C CA . THR A 1 185 ? -9.299 -10.867 13.540 1.00 86.19 185 THR A CA 1
ATOM 1458 C C . THR A 1 185 ? -10.612 -10.985 12.780 1.00 86.19 185 THR A C 1
ATOM 1460 O O . THR A 1 185 ? -11.516 -11.715 13.195 1.00 86.19 185 THR A O 1
ATOM 1463 N N . ARG A 1 186 ? -10.749 -10.233 11.686 1.00 82.19 186 ARG A N 1
ATOM 1464 C CA . ARG A 1 186 ? -11.971 -10.177 10.875 1.00 82.19 186 ARG A CA 1
ATOM 1465 C C . ARG A 1 186 ? -11.661 -10.042 9.400 1.00 82.19 186 ARG A C 1
ATOM 1467 O O . ARG A 1 186 ? -10.861 -9.199 9.015 1.00 82.19 186 ARG A O 1
ATOM 1474 N N . GLU A 1 187 ? -12.396 -10.780 8.580 1.00 81.88 187 GLU A N 1
ATOM 1475 C CA . GLU A 1 187 ? -12.445 -10.506 7.150 1.00 81.88 187 GLU A CA 1
ATOM 1476 C C . GLU A 1 187 ? -13.266 -9.231 6.904 1.00 81.88 187 GLU A C 1
ATOM 1478 O O . GLU A 1 187 ? -14.466 -9.197 7.190 1.00 81.88 187 GLU A O 1
ATOM 1483 N N . LEU A 1 188 ? -12.630 -8.173 6.400 1.00 79.69 188 LEU A N 1
ATOM 1484 C CA . LEU A 1 188 ? -13.272 -6.879 6.145 1.00 79.69 188 LEU A CA 1
ATOM 1485 C C . LEU A 1 188 ? -13.043 -6.450 4.694 1.00 79.69 188 LEU A C 1
ATOM 1487 O O . LEU A 1 188 ? -11.977 -6.671 4.127 1.00 79.69 188 LEU A O 1
ATOM 1491 N N . ASN A 1 189 ? -14.052 -5.832 4.073 1.00 75.44 189 ASN A N 1
ATOM 1492 C CA . ASN A 1 189 ? -13.961 -5.335 2.700 1.00 75.44 189 ASN A CA 1
ATOM 1493 C C . ASN A 1 189 ? -14.805 -4.074 2.489 1.00 75.44 189 ASN A C 1
ATOM 1495 O O . ASN A 1 189 ? -16.032 -4.125 2.545 1.00 75.44 189 ASN A O 1
ATOM 1499 N N . GLY A 1 190 ? -14.155 -2.964 2.172 1.00 65.75 190 GLY A N 1
ATOM 1500 C CA . GLY A 1 190 ? -14.774 -1.667 1.940 1.00 65.75 190 GLY A CA 1
ATOM 1501 C C . GLY A 1 190 ? -14.383 -0.630 2.988 1.00 65.75 190 GLY A C 1
ATOM 1502 O O . GLY A 1 190 ? -13.376 -0.756 3.676 1.00 65.75 190 GLY A O 1
ATOM 1503 N N . ASN A 1 191 ? -15.170 0.439 3.077 1.00 74.94 191 ASN A N 1
ATOM 1504 C CA . ASN A 1 191 ? -14.950 1.504 4.052 1.00 74.94 191 ASN A CA 1
ATOM 1505 C C . ASN A 1 191 ? -15.541 1.117 5.407 1.00 74.94 191 ASN A C 1
ATOM 1507 O O . ASN A 1 191 ? -16.710 0.733 5.478 1.00 74.94 191 ASN A O 1
ATOM 1511 N N . TYR A 1 192 ? -14.747 1.289 6.457 1.00 85.69 192 TYR A N 1
ATOM 1512 C CA . TYR A 1 192 ? -15.148 1.093 7.843 1.00 85.69 192 TYR A CA 1
ATOM 1513 C C . TYR A 1 192 ? -14.708 2.279 8.692 1.00 85.69 192 TYR A C 1
ATOM 1515 O O . TYR A 1 192 ? -13.771 3.001 8.356 1.00 85.69 192 TYR A O 1
ATOM 1523 N N . GLN A 1 193 ? -15.392 2.459 9.808 1.00 87.38 193 GLN A N 1
ATOM 1524 C CA . GLN A 1 193 ? -15.024 3.381 10.864 1.00 87.38 193 GLN A CA 1
ATOM 1525 C C . GLN A 1 193 ? -14.421 2.600 12.018 1.00 87.38 193 GLN A C 1
ATOM 1527 O O . GLN A 1 193 ? -15.014 1.638 12.500 1.00 87.38 193 GLN A O 1
ATOM 1532 N N . PHE A 1 194 ? -13.254 3.035 12.462 1.00 91.00 194 PHE A N 1
ATOM 1533 C CA . PHE A 1 194 ? -12.575 2.499 13.629 1.00 91.00 194 PHE A CA 1
ATOM 1534 C C . PHE A 1 194 ? -12.508 3.585 14.677 1.00 91.00 194 PHE A C 1
ATOM 1536 O O . PHE A 1 194 ? -12.143 4.717 14.359 1.00 91.00 194 PHE A O 1
ATOM 1543 N N . GLY A 1 195 ? -12.859 3.259 15.913 1.00 91.12 195 GLY A N 1
ATOM 1544 C CA . GLY A 1 195 ? -12.858 4.265 16.958 1.00 91.12 195 GLY A CA 1
ATOM 1545 C C . GLY A 1 195 ? -12.548 3.732 18.337 1.00 91.12 195 GLY A C 1
ATOM 1546 O O . GLY A 1 195 ? -12.730 2.551 18.649 1.00 91.12 195 GLY A O 1
ATOM 1547 N N . LEU A 1 196 ? -12.072 4.661 19.155 1.00 91.12 196 LEU A N 1
ATOM 1548 C CA . LEU A 1 196 ? -11.860 4.509 20.581 1.00 91.12 196 LEU A CA 1
ATOM 1549 C C . LEU A 1 196 ? -12.768 5.495 21.301 1.00 91.12 196 LEU A C 1
ATOM 1551 O O . LEU A 1 196 ? -12.886 6.648 20.890 1.00 91.12 196 LEU A O 1
ATOM 1555 N N . SER A 1 197 ? -13.385 5.064 22.394 1.00 90.69 197 SER A N 1
ATOM 1556 C CA . SER A 1 197 ? -14.185 5.942 23.242 1.00 90.69 197 SER A CA 1
ATOM 1557 C C . SER A 1 197 ? -13.887 5.734 24.717 1.00 90.69 197 SER A C 1
ATOM 1559 O O . SER A 1 197 ? -13.398 4.688 25.147 1.00 90.69 197 SER A O 1
ATOM 1561 N N . CYS A 1 198 ? -14.138 6.776 25.500 1.00 87.38 198 CYS A N 1
ATOM 1562 C CA . CYS A 1 198 ? -13.846 6.819 26.917 1.00 87.38 198 CYS A CA 1
ATOM 1563 C C . CYS A 1 198 ? -15.083 7.190 27.726 1.00 87.38 198 CYS A C 1
ATOM 1565 O O . CYS A 1 198 ? -15.661 8.261 27.537 1.00 87.38 198 CYS A O 1
ATOM 1567 N N . GLU A 1 199 ? -15.438 6.343 28.691 1.00 84.38 199 GLU A N 1
ATOM 1568 C CA . GLU A 1 199 ? -16.550 6.600 29.615 1.00 84.38 199 GLU A CA 1
ATOM 1569 C C . GLU A 1 199 ? -16.099 7.077 31.005 1.00 84.38 199 GLU A C 1
ATOM 1571 O O . GLU A 1 199 ? -16.930 7.295 31.886 1.00 84.38 199 GLU A O 1
ATOM 1576 N N . SER A 1 200 ? -14.795 7.248 31.235 1.00 80.06 200 SER A N 1
ATOM 1577 C CA . SER A 1 200 ? -14.278 7.781 32.499 1.00 80.06 200 SER A CA 1
ATOM 1578 C C . SER A 1 200 ? -14.217 9.301 32.504 1.00 80.06 200 SER A C 1
ATOM 1580 O O . SER A 1 200 ? -13.626 9.925 31.624 1.00 80.06 200 SER A O 1
ATOM 1582 N N . GLU A 1 201 ? -14.714 9.898 33.586 1.00 76.38 201 GLU A N 1
ATOM 1583 C CA . GLU A 1 201 ? -14.555 11.327 33.880 1.00 76.38 201 GLU A CA 1
ATOM 1584 C C . GLU A 1 201 ? -13.087 11.735 34.074 1.00 76.38 201 GLU A C 1
ATOM 1586 O O . GLU A 1 201 ? -12.738 12.902 33.920 1.00 76.38 201 GLU A O 1
ATOM 1591 N N . ARG A 1 202 ? -12.206 10.773 34.384 1.00 75.25 202 ARG A N 1
ATOM 1592 C CA . ARG A 1 202 ? -10.758 10.996 34.522 1.00 75.25 202 ARG A CA 1
ATOM 1593 C C . ARG A 1 202 ? -10.006 10.892 33.192 1.00 75.25 202 ARG A C 1
ATOM 1595 O O . ARG A 1 202 ? -8.792 11.079 33.172 1.00 75.25 202 ARG A O 1
ATOM 1602 N N . GLY A 1 203 ? -10.713 10.597 32.100 1.00 75.25 203 GLY A N 1
ATOM 1603 C CA . GLY A 1 203 ? -10.144 10.398 30.773 1.00 75.25 203 GLY A CA 1
ATOM 1604 C C . GLY A 1 203 ? -9.507 9.020 30.586 1.00 75.25 203 GLY A C 1
ATOM 1605 O O . GLY A 1 203 ? -9.192 8.306 31.539 1.00 75.25 203 GLY A O 1
ATOM 1606 N N . CYS A 1 204 ? -9.310 8.643 29.328 1.00 80.75 204 CYS A N 1
ATOM 1607 C CA . CYS A 1 204 ? -8.692 7.385 28.934 1.00 80.75 204 CYS A CA 1
ATOM 1608 C C . CYS A 1 204 ? -7.430 7.669 28.143 1.00 80.75 204 CYS A C 1
ATOM 1610 O O . CYS A 1 204 ? -7.231 8.769 27.632 1.00 80.75 204 CYS A O 1
ATOM 1612 N N . ARG A 1 205 ? -6.591 6.645 28.049 1.00 81.81 205 ARG A N 1
ATOM 1613 C CA . ARG A 1 205 ? -5.519 6.609 27.075 1.00 81.81 205 ARG A CA 1
ATOM 1614 C C . ARG A 1 205 ? -5.408 5.205 26.518 1.00 81.81 205 ARG A C 1
ATOM 1616 O O . ARG A 1 205 ? -5.452 4.234 27.283 1.00 81.81 205 ARG A O 1
ATOM 1623 N N . GLY A 1 206 ? -5.297 5.122 25.209 1.00 82.38 206 GLY A N 1
ATOM 1624 C CA . GLY A 1 206 ? -5.086 3.875 24.513 1.00 82.38 206 GLY A CA 1
ATOM 1625 C C . GLY A 1 206 ? -4.943 4.112 23.030 1.00 82.38 206 GLY A C 1
ATOM 1626 O O . GLY A 1 206 ? -5.175 5.218 22.529 1.00 82.38 206 GLY A O 1
ATOM 1627 N N . HIS A 1 207 ? -4.573 3.041 22.354 1.00 82.50 207 HIS A N 1
ATOM 1628 C CA . HIS A 1 207 ? -4.327 3.060 20.934 1.00 82.50 207 HIS A CA 1
ATOM 1629 C C . HIS A 1 207 ? -4.903 1.817 20.264 1.00 82.50 207 HIS A C 1
ATOM 1631 O O . HIS A 1 207 ? -5.105 0.771 20.883 1.00 82.50 207 HIS A O 1
ATOM 1637 N N . MET A 1 208 ? -5.188 1.954 18.979 1.00 84.50 208 MET A N 1
ATOM 1638 C CA . MET A 1 208 ? -5.632 0.881 18.111 1.00 84.50 208 MET A CA 1
ATOM 1639 C C . MET A 1 208 ? -4.699 0.809 16.910 1.00 84.50 208 MET A C 1
ATOM 1641 O O . MET A 1 208 ? -4.421 1.820 16.270 1.00 84.50 208 MET A O 1
ATOM 1645 N N . THR A 1 209 ? -4.243 -0.405 16.615 1.00 81.62 209 THR A N 1
ATOM 1646 C CA . THR A 1 209 ? -3.463 -0.735 15.425 1.00 81.62 209 THR A CA 1
ATOM 1647 C C . THR A 1 209 ? -4.272 -1.670 14.542 1.00 81.62 209 THR A C 1
ATOM 1649 O O . THR A 1 209 ? -4.779 -2.684 15.020 1.00 81.62 209 THR A O 1
ATOM 1652 N N . ILE A 1 210 ? -4.379 -1.360 13.255 1.00 80.25 210 ILE A N 1
ATOM 1653 C CA . ILE A 1 210 ? -5.061 -2.201 12.262 1.00 80.25 210 ILE A CA 1
ATOM 1654 C C . ILE A 1 210 ? -4.006 -2.735 11.300 1.00 80.25 210 ILE A C 1
ATOM 1656 O O . ILE A 1 210 ? -3.295 -1.922 10.716 1.00 80.25 210 ILE A O 1
ATOM 1660 N N . LYS A 1 211 ? -3.932 -4.064 11.145 1.00 74.25 211 LYS A N 1
ATOM 1661 C CA . LYS A 1 211 ? -3.005 -4.779 10.249 1.00 74.25 211 LYS A CA 1
ATOM 1662 C C . LYS A 1 211 ? -3.729 -5.855 9.447 1.00 74.25 211 LYS A C 1
ATOM 1664 O O . LYS A 1 211 ? -4.705 -6.409 9.942 1.00 74.25 211 LYS A O 1
ATOM 1669 N N . GLY A 1 212 ? -3.271 -6.194 8.249 1.00 65.62 212 GLY A N 1
ATOM 1670 C CA . GLY A 1 212 ? -3.720 -7.386 7.522 1.00 65.62 212 GLY A CA 1
ATOM 1671 C C . GLY A 1 212 ? -3.097 -8.675 8.082 1.00 65.62 212 GLY A C 1
ATOM 1672 O O . GLY A 1 212 ? -2.034 -8.657 8.699 1.00 65.62 212 GLY A O 1
ATOM 1673 N N . GLU A 1 213 ? -3.727 -9.830 7.863 1.00 54.97 213 GLU A N 1
ATOM 1674 C CA . GLU A 1 213 ? -3.231 -11.158 8.273 1.00 54.97 213 GLU A CA 1
ATOM 1675 C C . GLU A 1 213 ? -1.899 -11.497 7.584 1.00 54.97 213 GLU A C 1
ATOM 1677 O O . GLU A 1 213 ? -1.040 -12.172 8.153 1.00 54.97 213 GLU A O 1
ATOM 1682 N N . HIS A 1 214 ? -1.674 -10.943 6.392 1.00 50.66 214 HIS A N 1
ATOM 1683 C CA . HIS A 1 214 ? -0.415 -11.061 5.664 1.00 50.66 214 HIS A CA 1
ATOM 1684 C C . HIS A 1 214 ? 0.741 -10.216 6.240 1.00 50.66 214 HIS A C 1
ATOM 1686 O O . HIS A 1 214 ? 1.868 -10.368 5.765 1.00 50.66 214 HIS A O 1
ATOM 1692 N N . ASP A 1 215 ? 0.499 -9.417 7.288 1.00 50.28 215 ASP A N 1
ATOM 1693 C CA . ASP A 1 215 ? 1.484 -8.532 7.935 1.00 50.28 215 ASP A CA 1
ATOM 1694 C C . ASP A 1 215 ? 2.096 -9.138 9.218 1.00 50.28 215 ASP A C 1
ATOM 1696 O O . ASP A 1 215 ? 2.724 -8.449 10.025 1.00 50.28 215 ASP A O 1
ATOM 1700 N N . GLY A 1 216 ? 1.931 -10.451 9.420 1.00 43.62 216 GLY A N 1
ATOM 1701 C CA . GLY A 1 216 ? 2.651 -11.211 10.448 1.00 43.62 216 GLY A CA 1
ATOM 1702 C C . GLY A 1 216 ? 1.916 -11.411 11.774 1.00 43.62 216 GLY A C 1
ATOM 1703 O O . GLY A 1 216 ? 2.506 -11.961 12.697 1.00 43.62 216 GLY A O 1
ATOM 1704 N N . TRP A 1 217 ? 0.638 -11.033 11.882 1.00 41.44 217 TRP A N 1
ATOM 1705 C CA . TRP A 1 217 ? -0.226 -11.311 13.042 1.00 41.44 217 TRP A CA 1
ATOM 1706 C C . TRP A 1 217 ? -1.303 -12.341 12.698 1.00 41.44 217 TRP A C 1
ATOM 1708 O O . TRP A 1 217 ? -2.503 -12.077 12.797 1.00 41.44 217 TRP A O 1
ATOM 1718 N N . GLY A 1 218 ? -0.860 -13.518 12.258 1.00 36.19 218 GLY A N 1
ATOM 1719 C CA . GLY A 1 218 ? -1.734 -14.681 12.163 1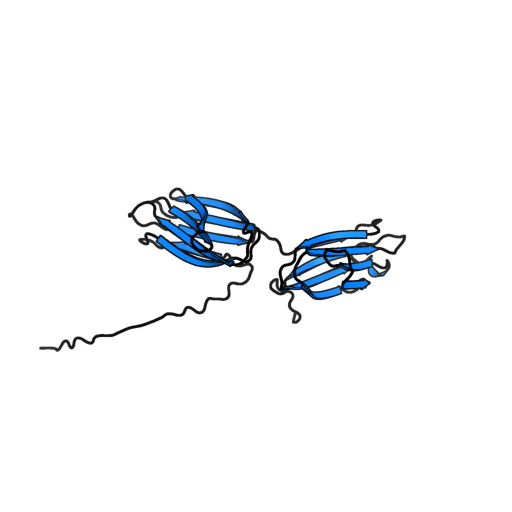.00 36.19 218 GLY A CA 1
ATOM 1720 C C . GLY A 1 218 ? -2.087 -15.210 13.562 1.00 36.19 218 GLY A C 1
ATOM 1721 O O . GLY A 1 218 ? -1.314 -15.011 14.500 1.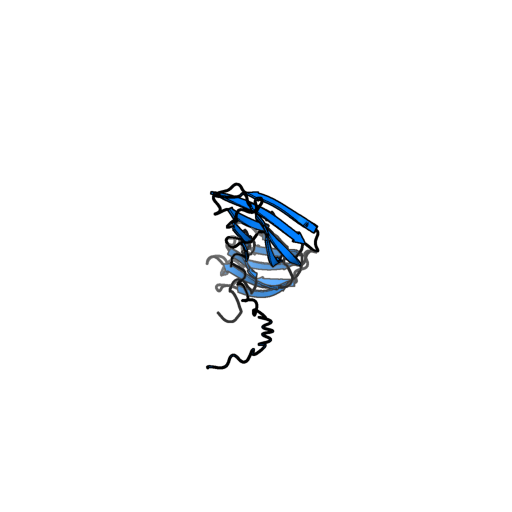00 36.19 218 GLY A O 1
ATOM 1722 N N . PRO A 1 219 ? -3.205 -15.935 13.719 1.00 35.41 219 PRO A N 1
ATOM 1723 C CA . PRO A 1 219 ? -3.681 -16.473 15.003 1.00 35.41 219 PRO A CA 1
ATOM 1724 C C . PRO A 1 219 ? -2.754 -17.516 15.668 1.00 35.41 219 PRO A C 1
ATOM 1726 O O . PRO A 1 219 ? -3.114 -18.076 16.699 1.00 35.41 219 PRO A O 1
ATOM 1729 N N . ASN A 1 220 ? -1.574 -17.780 15.094 1.00 34.12 220 ASN A N 1
ATOM 1730 C CA . ASN A 1 220 ? -0.604 -18.785 15.535 1.00 34.12 220 ASN A CA 1
ATOM 1731 C C . ASN A 1 220 ? 0.745 -18.179 15.990 1.00 34.12 220 ASN A C 1
ATOM 1733 O O . ASN A 1 220 ? 1.775 -18.838 15.843 1.00 34.12 220 ASN A O 1
ATOM 1737 N N . GLN A 1 221 ? 0.763 -16.946 16.507 1.00 35.91 221 GLN A N 1
ATOM 1738 C CA . GLN A 1 221 ? 1.920 -16.393 17.230 1.00 35.91 221 GLN A CA 1
ATOM 1739 C C . GLN A 1 221 ? 1.618 -16.213 18.712 1.00 35.91 221 GLN A C 1
ATOM 1741 O O . GLN A 1 221 ? 0.550 -15.641 19.024 1.00 35.91 221 GLN A O 1
#